Protein AF-A0A1F9R2Y5-F1 (afdb_monomer)

Mean predicted aligned error: 9.5 Å

Radius of gyration: 33.22 Å; Cα contacts (8 Å, |Δi|>4): 517; chains: 1; bounding box: 74×24×89 Å

Solvent-accessible surface area (backbone atoms only — not comparable to full-atom values): 12049 Å² total; per-residue (Å²): 86,63,43,80,44,77,49,74,50,74,46,85,56,100,83,51,49,65,42,30,36,37,22,51,73,83,42,84,70,47,74,37,53,53,34,50,63,24,36,42,77,46,58,43,69,83,50,70,74,40,81,42,42,39,34,42,39,39,27,33,83,88,68,54,72,50,79,50,74,47,80,44,68,37,53,50,87,79,69,49,42,14,45,76,69,45,78,51,62,50,77,43,38,44,78,36,83,42,80,47,67,59,38,58,44,55,71,53,67,33,30,52,68,42,61,64,52,52,54,48,48,62,41,41,71,74,24,39,33,38,40,35,32,73,48,70,46,76,32,73,21,44,34,37,30,25,37,100,61,36,68,18,74,51,65,31,42,36,36,24,33,54,80,48,30,71,80,69,82,83,62,50,29,73,67,27,33,51,55,42,46,39,27,39,72,62,78,41,85,75,84,64,51,34,41,67,81,85,60,48,36,72,69,29,36,51,37,30,44,40,20,35,73,74,44,75,72,67,73,47,122

Secondary structure (DSSP, 8-state):
--SEEEEEEE---SS-EEEEEEEETTEEEEEPB-SSEEEEEEEGGGS-SSEEEEEEEEEETT--EEEEEEEEE--PPPPPPPEE-S-SEEEEETTS-EEEE--EES---EEEEESPPTTEEE-TTT-EEEE---S-EEEEEEEEEEETTEEEEEEEEEEEE-TT-SS-SS--SHHHHHHHHHHHTTSS-----SS-SS--SHHHHHHHHHHHTT-------

Nearest PDB structures (foldseek):
  4ogz-assembly2_B  TM=9.404E-01  e=6.781E-06  Bacteroides fragilis NCTC 9343
  4nzj-assembly1_A  TM=8.594E-01  e=5.122E-06  Bacteroides fragilis NCTC 9343
  4m03-assembly1_A-2  TM=5.306E-01  e=1.978E-07  Staphylococcus aureus subsp. aureus NCTC 8325
  4m00-assembly1_A  TM=5.193E-01  e=2.476E-07  Staphylococcus aureus subsp. aureus NCTC 8325
  6za2-assembly1_A  TM=3.479E-01  e=1.756E-04  Porphyromonas gingivalis ATCC 33277

Structure (mmCIF, N/CA/C/O backbone):
data_AF-A0A1F9R2Y5-F1
#
_entry.id   AF-A0A1F9R2Y5-F1
#
loop_
_atom_site.group_PD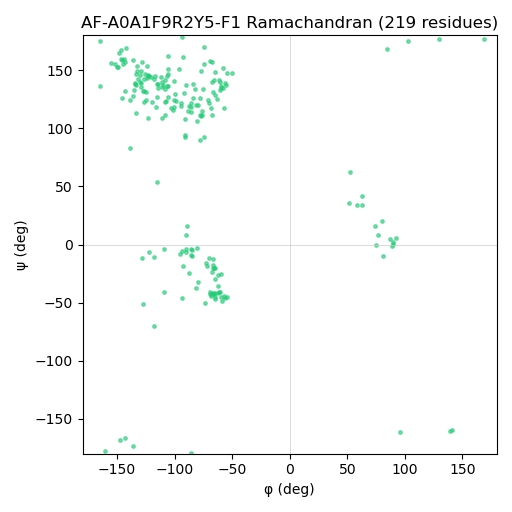B
_atom_site.id
_atom_site.type_symbol
_atom_site.label_atom_id
_atom_site.label_alt_id
_atom_site.label_comp_id
_atom_site.label_asym_id
_atom_site.label_entity_id
_atom_site.label_seq_id
_atom_site.pdbx_PDB_ins_code
_atom_site.Cartn_x
_atom_site.Cartn_y
_atom_site.Cartn_z
_atom_site.occupancy
_atom_site.B_iso_or_equiv
_atom_site.auth_seq_id
_atom_site.auth_comp_id
_atom_site.auth_asym_id
_atom_site.auth_atom_id
_atom_site.pdbx_PDB_model_num
ATOM 1 N N . MET A 1 1 ? 21.260 -8.073 -20.810 1.00 54.16 1 MET A N 1
ATOM 2 C CA . MET A 1 1 ? 21.898 -6.957 -20.073 1.00 54.16 1 MET A CA 1
ATOM 3 C C . MET A 1 1 ? 20.865 -5.848 -19.966 1.00 54.16 1 MET A C 1
ATOM 5 O O . MET A 1 1 ? 20.115 -5.709 -20.921 1.00 54.16 1 MET A O 1
ATOM 9 N N . SER A 1 2 ? 20.794 -5.139 -18.836 1.00 61.84 2 SER A N 1
ATOM 10 C CA . SER A 1 2 ? 19.919 -3.972 -18.641 1.00 61.84 2 SER A CA 1
ATOM 11 C C . SER A 1 2 ? 20.763 -2.769 -18.228 1.00 61.84 2 SER A C 1
ATOM 13 O O . SER A 1 2 ? 21.749 -2.939 -17.509 1.00 61.84 2 SER A O 1
ATOM 15 N N . GLY A 1 3 ? 20.383 -1.572 -18.675 1.00 72.56 3 GLY A N 1
ATOM 16 C CA . GLY A 1 3 ? 21.099 -0.318 -18.430 1.00 72.56 3 GLY A CA 1
ATOM 17 C C . GLY A 1 3 ? 22.059 0.089 -19.555 1.00 72.56 3 GLY A C 1
ATOM 18 O O . GLY A 1 3 ? 21.941 -0.364 -20.700 1.00 72.56 3 GLY A O 1
ATOM 19 N N . ILE A 1 4 ? 23.000 0.986 -19.240 1.00 81.88 4 ILE A N 1
ATOM 20 C CA . ILE A 1 4 ? 24.000 1.465 -20.204 1.00 81.88 4 ILE A CA 1
ATOM 21 C C . ILE A 1 4 ? 24.956 0.319 -20.532 1.00 81.88 4 ILE A C 1
ATOM 23 O O . ILE A 1 4 ? 25.666 -0.182 -19.664 1.00 81.88 4 ILE A O 1
ATOM 27 N N . THR A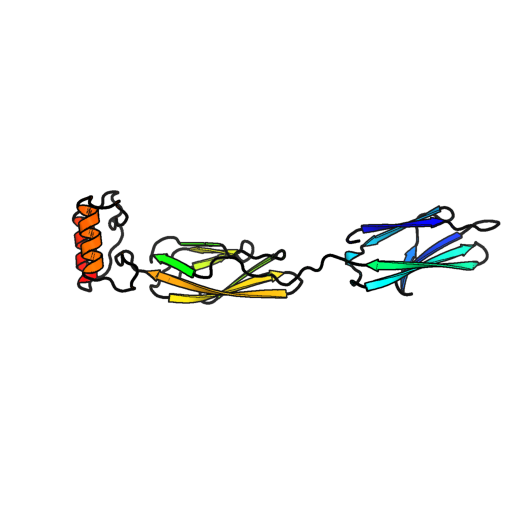 1 5 ? 24.973 -0.084 -21.797 1.00 86.44 5 THR A N 1
ATOM 28 C CA . THR A 1 5 ? 25.900 -1.081 -22.334 1.00 86.44 5 THR A CA 1
ATOM 29 C C . THR A 1 5 ? 26.890 -0.387 -23.257 1.00 86.44 5 THR A C 1
ATOM 31 O O . THR A 1 5 ? 26.505 0.472 -24.050 1.00 86.44 5 THR A O 1
ATOM 34 N N . VAL A 1 6 ? 28.166 -0.758 -23.147 1.00 90.75 6 VAL A N 1
ATOM 35 C CA . VAL A 1 6 ? 29.235 -0.285 -24.030 1.00 90.75 6 VAL A CA 1
ATOM 36 C C . VAL A 1 6 ? 29.613 -1.416 -24.972 1.00 90.75 6 VAL A C 1
ATOM 38 O O . VAL A 1 6 ? 29.918 -2.520 -24.526 1.00 90.75 6 VAL A O 1
ATOM 41 N N . ILE A 1 7 ? 29.607 -1.131 -26.267 1.00 92.06 7 ILE A N 1
ATOM 42 C CA . ILE A 1 7 ? 30.172 -2.003 -27.293 1.00 92.06 7 ILE A CA 1
ATOM 43 C C . ILE A 1 7 ? 31.485 -1.413 -27.785 1.00 92.06 7 ILE A C 1
ATOM 45 O O . ILE A 1 7 ? 31.659 -0.193 -27.837 1.00 92.06 7 ILE A O 1
ATOM 49 N N . THR A 1 8 ? 32.408 -2.293 -28.143 1.00 94.69 8 THR A N 1
ATOM 50 C CA . THR A 1 8 ? 33.705 -1.931 -28.700 1.00 94.69 8 THR A CA 1
ATOM 51 C C . THR A 1 8 ? 33.937 -2.700 -29.990 1.00 94.69 8 THR A C 1
ATOM 53 O O . THR A 1 8 ? 33.353 -3.763 -30.212 1.00 94.69 8 THR A O 1
ATOM 56 N N . GLY A 1 9 ? 34.796 -2.166 -30.847 1.00 94.69 9 GLY A N 1
ATOM 57 C CA . GLY A 1 9 ? 35.216 -2.863 -32.048 1.00 94.69 9 GLY A CA 1
ATOM 58 C C . GLY A 1 9 ? 36.453 -2.245 -32.667 1.00 94.69 9 GLY A C 1
ATOM 59 O O . GLY A 1 9 ? 36.954 -1.210 -32.220 1.00 94.69 9 GLY A O 1
ATOM 60 N N . VAL A 1 10 ? 36.941 -2.911 -33.707 1.00 95.31 10 VAL A N 1
ATOM 61 C CA . VAL A 1 10 ? 38.054 -2.439 -34.525 1.00 95.31 10 VAL A CA 1
ATOM 62 C C . VAL A 1 10 ? 37.599 -2.280 -35.967 1.00 95.31 10 VAL A C 1
ATOM 64 O O . VAL A 1 10 ? 36.779 -3.058 -36.455 1.00 95.31 10 VAL A O 1
ATOM 67 N N . ALA A 1 11 ? 38.118 -1.264 -36.641 1.00 95.69 11 ALA A N 1
ATOM 68 C CA . ALA A 1 11 ? 37.985 -1.090 -38.076 1.00 95.69 11 ALA A CA 1
ATOM 69 C C . ALA A 1 11 ? 39.357 -0.747 -38.651 1.00 95.69 11 ALA A C 1
ATOM 71 O O . ALA A 1 11 ? 40.109 0.045 -38.087 1.00 95.69 11 ALA A O 1
ATOM 72 N N . THR A 1 12 ? 39.688 -1.357 -39.777 1.00 93.31 12 THR A N 1
ATOM 73 C CA . THR A 1 12 ? 40.973 -1.162 -40.441 1.00 93.31 12 THR A CA 1
ATOM 74 C C . THR A 1 12 ? 40.738 -0.770 -41.880 1.00 93.31 12 THR A C 1
ATOM 76 O O . THR A 1 12 ? 39.855 -1.316 -42.537 1.00 93.31 12 THR A O 1
ATOM 79 N N . ASP A 1 13 ? 41.579 0.126 -42.359 1.00 93.56 13 ASP A N 1
ATOM 80 C CA . ASP A 1 13 ? 41.683 0.515 -43.753 1.00 93.56 13 ASP A CA 1
ATOM 81 C C . ASP A 1 13 ? 43.174 0.586 -44.107 1.00 93.56 13 ASP A C 1
ATOM 83 O O . ASP A 1 13 ? 44.016 0.701 -43.211 1.00 93.56 13 ASP A O 1
ATOM 87 N N . ASN A 1 14 ? 43.522 0.491 -45.388 1.00 87.56 14 ASN A N 1
ATOM 88 C CA . ASN A 1 14 ? 44.916 0.604 -45.817 1.00 87.56 14 ASN A CA 1
ATOM 89 C C . ASN A 1 14 ? 45.457 2.045 -45.726 1.00 87.56 14 ASN A C 1
ATOM 91 O O . ASN A 1 14 ? 46.675 2.220 -45.764 1.00 87.56 14 ASN A O 1
ATOM 95 N N . VAL A 1 15 ? 44.585 3.054 -45.601 1.00 90.44 15 VAL A N 1
ATOM 96 C CA . VAL A 1 15 ? 44.941 4.462 -45.382 1.00 90.44 15 VAL A CA 1
ATOM 97 C C . VAL A 1 15 ? 44.381 4.968 -44.052 1.00 90.44 15 VAL A C 1
ATOM 99 O O . VAL A 1 15 ? 45.154 5.237 -43.133 1.00 90.44 15 VAL A O 1
ATOM 102 N N . VAL A 1 16 ? 43.057 5.133 -43.937 1.00 91.00 16 VAL A N 1
ATOM 103 C CA . VAL A 1 16 ? 42.397 5.616 -42.713 1.00 91.00 16 VAL A CA 1
ATOM 104 C C . VAL A 1 16 ? 40.887 5.368 -42.731 1.00 91.00 16 VAL A C 1
ATOM 106 O O . VAL A 1 16 ? 40.189 5.671 -43.699 1.00 91.00 16 VAL A O 1
ATOM 109 N N . VAL A 1 17 ? 40.352 4.909 -41.598 1.00 95.06 17 VAL A N 1
ATOM 110 C CA . VAL A 1 17 ? 38.903 4.880 -41.360 1.00 95.06 17 VAL A CA 1
ATOM 111 C C . VAL A 1 17 ? 38.445 6.271 -40.916 1.00 95.06 17 VAL A C 1
ATOM 113 O O . VAL A 1 17 ? 38.898 6.783 -39.890 1.00 95.06 17 VAL A O 1
ATOM 116 N N . SER A 1 18 ? 37.542 6.881 -41.683 1.00 95.94 18 SER A N 1
ATOM 117 C CA . SER A 1 18 ? 37.035 8.240 -41.467 1.00 95.94 18 SER A CA 1
ATOM 118 C C . SER A 1 18 ? 35.923 8.302 -40.416 1.00 95.94 18 SER A C 1
ATOM 120 O O . SER A 1 18 ? 35.887 9.241 -39.624 1.00 95.94 18 SER A O 1
ATOM 122 N N . SER A 1 19 ? 35.027 7.312 -40.367 1.00 96.31 19 SER A N 1
ATOM 123 C CA . SER A 1 19 ? 33.955 7.262 -39.363 1.00 96.31 19 SER A CA 1
ATOM 124 C C . SER A 1 19 ? 33.456 5.844 -39.110 1.00 96.31 19 SER A C 1
ATOM 126 O O . SER A 1 19 ? 33.571 4.974 -39.974 1.00 96.31 19 SER A O 1
ATOM 128 N N . VAL A 1 20 ? 32.870 5.628 -37.930 1.00 97.50 20 VAL A N 1
ATOM 129 C CA . VAL A 1 20 ? 32.090 4.429 -37.611 1.00 97.50 20 VAL A CA 1
ATOM 130 C C . VAL A 1 20 ? 30.725 4.864 -37.085 1.00 97.50 20 VAL A C 1
ATOM 132 O O . VAL A 1 20 ? 30.637 5.613 -36.114 1.00 97.50 20 VAL A O 1
ATOM 135 N N . ALA A 1 21 ? 29.657 4.404 -37.731 1.00 97.12 21 ALA A N 1
ATOM 136 C CA . ALA A 1 21 ? 28.277 4.634 -37.311 1.00 97.12 21 ALA A CA 1
ATOM 137 C C . ALA A 1 21 ? 27.639 3.326 -36.835 1.00 97.12 21 ALA A C 1
ATOM 139 O O . ALA A 1 21 ? 27.843 2.277 -37.446 1.00 97.12 21 ALA A O 1
ATOM 140 N N . VAL A 1 22 ? 26.852 3.393 -35.765 1.00 96.69 22 VAL A N 1
ATOM 141 C CA . VAL A 1 22 ? 26.140 2.255 -35.181 1.00 96.69 22 VAL A CA 1
ATOM 142 C C . VAL A 1 22 ? 24.654 2.347 -35.512 1.00 96.69 22 VAL A C 1
ATOM 144 O O . VAL A 1 22 ? 24.034 3.408 -35.410 1.00 96.69 22 VAL A O 1
ATOM 147 N N . PHE A 1 23 ? 24.094 1.204 -35.890 1.00 95.31 23 PHE A N 1
ATOM 148 C CA . PHE A 1 23 ? 22.687 0.989 -36.195 1.00 95.31 23 PHE A CA 1
ATOM 149 C C . PHE A 1 23 ? 22.154 -0.142 -35.316 1.00 95.31 23 PHE A C 1
ATOM 151 O O . PHE A 1 23 ? 22.864 -1.122 -35.078 1.00 95.31 23 PHE A O 1
ATOM 158 N N . ILE A 1 24 ? 20.904 -0.030 -34.871 1.00 93.56 24 ILE A N 1
ATOM 159 C CA . ILE A 1 24 ? 20.188 -1.092 -34.151 1.00 93.56 24 ILE A CA 1
ATOM 160 C C . ILE A 1 24 ? 18.951 -1.441 -34.972 1.00 93.56 24 ILE A C 1
ATOM 162 O O . ILE A 1 24 ? 18.172 -0.557 -35.317 1.00 93.56 24 ILE A O 1
ATOM 166 N N . ASP A 1 25 ? 18.825 -2.711 -35.355 1.00 93.62 25 ASP A N 1
ATOM 167 C CA . ASP A 1 25 ? 17.757 -3.233 -36.222 1.00 93.62 25 ASP A CA 1
ATOM 168 C C . ASP A 1 25 ? 17.590 -2.440 -37.532 1.00 93.62 25 ASP A C 1
ATOM 170 O O . ASP A 1 25 ? 16.490 -2.220 -38.034 1.00 93.62 25 ASP A O 1
ATOM 174 N N . GLY A 1 26 ? 18.714 -1.973 -38.084 1.00 89.88 26 GLY A N 1
ATOM 175 C CA . GLY A 1 26 ? 18.764 -1.177 -39.313 1.00 89.88 26 GLY A CA 1
ATOM 176 C C . GLY A 1 26 ? 18.455 0.315 -39.135 1.00 89.88 26 GLY A C 1
ATOM 177 O O . GLY A 1 26 ? 18.715 1.088 -40.056 1.00 89.88 26 GLY A O 1
ATOM 178 N N . ALA A 1 27 ? 17.979 0.755 -37.967 1.00 90.88 27 ALA A N 1
ATOM 179 C CA . ALA A 1 27 ? 17.784 2.171 -37.664 1.00 90.88 27 ALA A CA 1
ATOM 180 C C . ALA A 1 27 ? 19.099 2.826 -37.216 1.00 90.88 27 ALA A C 1
ATOM 182 O O . ALA A 1 27 ? 19.829 2.278 -36.386 1.00 90.88 27 ALA A O 1
ATOM 183 N N . ALA A 1 28 ? 19.408 4.008 -37.760 1.00 89.69 28 ALA A N 1
ATOM 184 C CA . ALA A 1 28 ? 20.595 4.768 -37.375 1.00 89.69 28 ALA A CA 1
ATOM 185 C C . ALA A 1 28 ? 20.499 5.180 -35.906 1.00 89.69 28 ALA A C 1
ATOM 187 O O . ALA A 1 28 ? 19.529 5.818 -35.502 1.00 89.69 28 ALA A O 1
ATOM 188 N N . TYR A 1 29 ? 21.513 4.818 -35.124 1.00 86.62 29 TYR A N 1
ATOM 189 C CA . TYR A 1 29 ? 21.516 5.055 -33.688 1.00 86.62 29 TYR A CA 1
ATOM 190 C C . TYR A 1 29 ? 22.529 6.143 -33.293 1.00 86.62 29 TYR A C 1
ATOM 192 O O . TYR A 1 29 ? 22.209 7.009 -32.482 1.00 86.62 29 TYR A O 1
ATOM 200 N N . GLY A 1 30 ? 23.729 6.169 -33.888 1.00 94.00 30 GLY A N 1
ATOM 201 C CA . GLY A 1 30 ? 24.685 7.262 -33.660 1.00 94.00 30 GLY A CA 1
ATOM 202 C C . GLY A 1 30 ? 26.096 7.016 -34.195 1.00 94.00 30 GLY A C 1
ATOM 203 O O . GLY A 1 30 ? 26.393 5.948 -34.725 1.00 94.00 30 GLY A O 1
ATOM 204 N N . LEU A 1 31 ? 26.977 8.013 -34.056 1.00 96.31 31 LEU A N 1
ATOM 205 C CA . LEU A 1 31 ? 28.409 7.872 -34.346 1.00 96.31 31 LEU A CA 1
ATOM 206 C C . LEU A 1 31 ? 29.149 7.280 -33.142 1.00 96.31 31 LEU A C 1
ATOM 208 O O . LEU A 1 31 ? 28.903 7.669 -32.000 1.00 96.31 31 LEU A O 1
ATOM 212 N N . ALA A 1 32 ? 30.069 6.357 -33.410 1.00 96.06 32 ALA A N 1
ATOM 213 C CA . ALA A 1 32 ? 30.977 5.813 -32.411 1.00 96.06 32 ALA A CA 1
ATOM 214 C C . ALA A 1 32 ? 32.077 6.818 -32.042 1.00 96.06 32 ALA A C 1
ATOM 216 O O . ALA A 1 32 ? 32.440 7.699 -32.822 1.00 96.06 32 ALA A O 1
ATOM 217 N N . SER A 1 33 ? 32.623 6.665 -30.837 1.00 96.69 33 SER A N 1
ATOM 218 C CA . SER A 1 33 ? 33.822 7.376 -30.402 1.00 96.69 33 SER A CA 1
ATOM 219 C C . SER A 1 33 ? 35.059 6.601 -30.852 1.00 96.69 33 SER A C 1
ATOM 221 O O . SER A 1 33 ? 35.216 5.436 -30.481 1.00 96.69 33 SER A O 1
ATOM 223 N N . GLY A 1 34 ? 35.927 7.242 -31.639 1.00 95.81 34 GLY A N 1
ATOM 224 C CA . GLY A 1 34 ? 37.069 6.603 -32.305 1.00 95.81 34 GLY A CA 1
ATOM 225 C C . GLY A 1 34 ? 36.701 5.949 -33.644 1.00 95.81 34 GLY A C 1
ATOM 226 O O . GLY A 1 34 ? 35.527 5.807 -33.980 1.00 95.81 34 GLY A O 1
ATOM 227 N N . THR A 1 35 ? 37.716 5.569 -34.427 1.00 94.31 35 THR A N 1
ATOM 228 C CA . THR A 1 35 ? 37.534 4.963 -35.762 1.00 94.31 35 THR A CA 1
ATOM 229 C C . THR A 1 35 ? 38.292 3.648 -35.922 1.00 94.31 35 THR A C 1
ATOM 231 O O . THR A 1 35 ? 37.677 2.647 -36.269 1.00 94.31 35 THR A O 1
ATOM 234 N N . ALA A 1 36 ? 39.594 3.613 -35.614 1.00 92.25 36 ALA A N 1
ATOM 235 C CA . ALA A 1 36 ? 40.400 2.388 -35.698 1.00 92.25 36 ALA A CA 1
ATOM 236 C C . ALA A 1 36 ? 40.084 1.393 -34.567 1.00 92.25 36 ALA A C 1
ATOM 238 O O . ALA A 1 36 ? 39.783 0.231 -34.823 1.00 92.25 36 ALA A O 1
ATOM 239 N N . SER A 1 37 ? 40.084 1.881 -33.326 1.00 95.62 37 SER A N 1
ATOM 240 C CA . SER A 1 37 ? 39.471 1.229 -32.167 1.00 95.62 37 SER A CA 1
ATOM 241 C C . SER A 1 37 ? 38.353 2.140 -31.703 1.00 95.62 37 SER A C 1
ATOM 243 O O . SER A 1 37 ? 38.604 3.299 -31.365 1.00 95.62 37 SER A O 1
ATOM 245 N N . TRP A 1 38 ? 37.124 1.647 -31.735 1.00 96.50 38 TRP A N 1
ATOM 246 C CA . TRP A 1 38 ? 35.946 2.465 -31.501 1.00 96.50 38 TRP A CA 1
ATOM 247 C C . TRP A 1 38 ? 35.100 1.912 -30.362 1.00 96.50 38 TRP A C 1
ATOM 249 O O . TRP A 1 38 ? 35.123 0.718 -30.051 1.00 96.50 38 TRP A O 1
ATOM 259 N N . THR A 1 39 ? 34.353 2.808 -29.727 1.00 96.06 39 THR A N 1
ATOM 260 C CA . THR A 1 39 ? 33.431 2.491 -28.637 1.00 96.06 39 THR A CA 1
ATOM 261 C C . THR A 1 39 ? 32.096 3.185 -28.854 1.00 96.06 39 THR A C 1
ATOM 263 O O . THR A 1 39 ? 32.035 4.289 -29.397 1.00 96.06 39 THR A O 1
ATOM 266 N N . PHE A 1 40 ? 31.012 2.544 -28.433 1.00 94.50 40 PHE A N 1
ATOM 267 C CA . PHE A 1 40 ? 29.681 3.133 -28.477 1.00 94.50 40 PHE A CA 1
ATOM 268 C C . PHE A 1 40 ? 28.871 2.714 -27.252 1.00 94.50 40 PHE A C 1
ATOM 270 O O . PHE A 1 40 ? 28.849 1.536 -26.898 1.00 94.50 40 PHE A O 1
ATOM 277 N N . SER A 1 41 ? 28.220 3.672 -26.592 1.00 91.69 41 SER A N 1
ATOM 278 C CA . SER A 1 41 ? 27.374 3.416 -25.428 1.00 91.69 41 SER A CA 1
ATOM 279 C C . SER A 1 41 ? 25.907 3.661 -25.761 1.00 91.69 41 SER A C 1
ATOM 281 O O . SER A 1 41 ? 25.546 4.653 -26.391 1.00 91.69 41 SER A O 1
ATOM 283 N N . PHE A 1 42 ? 25.041 2.749 -25.326 1.00 88.94 42 PHE A N 1
ATOM 284 C CA . PHE A 1 42 ? 23.598 2.884 -25.498 1.00 88.94 42 PHE A CA 1
ATOM 285 C C . PHE A 1 42 ? 22.836 2.314 -24.307 1.00 88.94 42 PHE A C 1
ATOM 287 O O . PHE A 1 42 ? 23.339 1.463 -23.571 1.00 88.94 42 PHE A O 1
ATOM 294 N N . ASN A 1 43 ? 21.613 2.803 -24.103 1.00 86.94 43 ASN A N 1
ATOM 295 C CA . ASN A 1 43 ? 20.760 2.340 -23.020 1.00 86.94 43 ASN A CA 1
ATOM 296 C C . ASN A 1 43 ? 19.878 1.184 -23.502 1.00 86.94 43 ASN A C 1
ATOM 298 O O . ASN A 1 43 ? 18.913 1.391 -24.234 1.00 86.94 43 ASN A O 1
ATOM 302 N N . THR A 1 44 ? 20.185 -0.028 -23.046 1.00 86.06 44 THR A N 1
ATOM 303 C CA . THR A 1 44 ? 19.394 -1.226 -23.370 1.00 86.06 44 THR A CA 1
ATOM 304 C C . THR A 1 44 ? 17.978 -1.180 -22.797 1.00 86.06 44 THR A C 1
ATOM 306 O O . THR A 1 44 ? 17.102 -1.831 -23.353 1.00 86.06 44 THR A O 1
ATOM 309 N N . ALA A 1 45 ? 17.707 -0.359 -21.771 1.00 81.06 45 ALA A N 1
ATOM 310 C CA . ALA A 1 45 ? 16.364 -0.191 -21.205 1.00 81.06 45 ALA A CA 1
ATOM 311 C C . ALA A 1 45 ? 15.362 0.469 -22.174 1.00 81.06 45 ALA A C 1
ATOM 313 O O . ALA A 1 45 ? 14.159 0.381 -21.954 1.00 81.06 45 ALA A O 1
ATOM 314 N N . ALA A 1 46 ? 15.848 1.128 -23.232 1.00 78.00 46 ALA A N 1
ATOM 315 C CA . ALA A 1 46 ? 15.007 1.689 -24.291 1.00 78.00 46 ALA A CA 1
ATOM 316 C C . ALA A 1 46 ? 14.648 0.664 -25.384 1.00 78.00 46 ALA A C 1
ATOM 318 O O . ALA A 1 46 ? 13.816 0.953 -26.241 1.00 78.00 46 ALA A O 1
ATOM 319 N N . LEU A 1 47 ? 15.281 -0.513 -25.371 1.00 84.56 47 LEU A N 1
ATOM 320 C CA . LEU A 1 47 ? 15.022 -1.597 -26.314 1.00 84.56 47 LEU A CA 1
ATOM 321 C C . LEU A 1 47 ? 14.043 -2.606 -25.709 1.00 84.56 47 LEU A C 1
ATOM 323 O O . LEU A 1 47 ? 13.983 -2.804 -24.492 1.00 84.56 47 LEU A O 1
ATOM 327 N N . THR A 1 48 ? 13.274 -3.259 -26.573 1.00 84.44 48 THR A N 1
ATOM 328 C CA . THR A 1 48 ? 12.389 -4.353 -26.175 1.00 84.44 48 THR A CA 1
ATOM 329 C C . THR A 1 48 ? 13.201 -5.585 -25.767 1.00 84.44 48 THR A C 1
ATOM 331 O O . THR A 1 48 ? 14.354 -5.759 -26.150 1.00 84.44 48 THR A O 1
ATOM 334 N N . ASN A 1 49 ? 12.608 -6.479 -24.973 1.00 85.12 49 ASN A N 1
ATOM 335 C CA . ASN A 1 49 ? 13.240 -7.762 -24.669 1.00 85.12 49 ASN A CA 1
ATOM 336 C C . ASN A 1 49 ? 13.142 -8.688 -25.877 1.00 85.12 49 ASN A C 1
ATOM 338 O O . ASN A 1 49 ? 12.141 -9.382 -26.053 1.00 85.12 49 ASN A O 1
ATOM 342 N N . SER A 1 50 ? 14.161 -8.673 -26.728 1.00 87.12 50 SER A N 1
ATOM 343 C CA . SER A 1 50 ? 14.234 -9.530 -27.903 1.00 87.12 50 SER A CA 1
ATOM 344 C C . SER A 1 50 ? 15.671 -9.667 -28.412 1.00 87.12 50 SER A C 1
ATOM 346 O O . SER A 1 50 ? 16.625 -9.169 -27.808 1.00 87.12 50 SER A O 1
ATOM 348 N N . SER A 1 51 ? 15.834 -10.396 -29.512 1.00 91.75 51 SER A N 1
ATOM 349 C CA . SER A 1 51 ? 17.082 -10.425 -30.265 1.00 91.75 51 SER A CA 1
ATOM 350 C C . SER A 1 51 ? 17.171 -9.174 -31.138 1.00 91.75 51 SER A C 1
ATOM 352 O O . SER A 1 51 ? 16.333 -8.990 -32.015 1.00 91.75 51 SER A O 1
ATOM 354 N N . HIS A 1 52 ? 18.206 -8.366 -30.928 1.00 92.50 52 HIS A N 1
ATOM 355 C CA . HIS A 1 52 ? 18.505 -7.168 -31.710 1.00 92.50 52 HIS A CA 1
ATOM 356 C C . HIS A 1 52 ? 19.777 -7.370 -32.528 1.00 92.50 52 HIS A C 1
ATOM 358 O O . HIS A 1 52 ? 20.733 -8.003 -32.066 1.00 92.50 52 HIS A O 1
ATOM 364 N N . ILE A 1 53 ? 19.811 -6.806 -33.733 1.00 94.69 53 ILE A N 1
ATOM 365 C CA . ILE A 1 53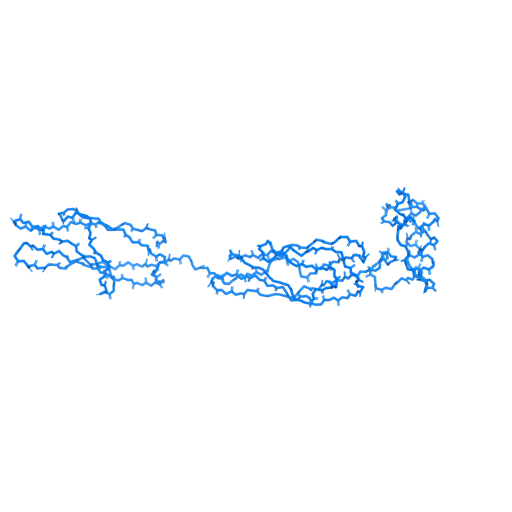 ? 21.004 -6.810 -34.583 1.00 94.69 53 ILE A CA 1
ATOM 366 C C . ILE A 1 53 ? 21.671 -5.445 -34.489 1.00 94.69 53 ILE A C 1
ATOM 368 O O . ILE A 1 53 ? 21.129 -4.432 -34.931 1.00 94.69 53 ILE A O 1
ATOM 372 N N . ILE A 1 54 ? 22.884 -5.429 -33.947 1.00 95.00 54 ILE A N 1
ATOM 373 C CA . ILE A 1 54 ? 23.725 -4.238 -33.901 1.00 95.00 54 ILE A CA 1
ATOM 374 C C . ILE A 1 54 ? 24.653 -4.278 -35.105 1.00 95.00 54 ILE A C 1
ATOM 376 O O . ILE A 1 54 ? 25.424 -5.224 -35.261 1.00 95.00 54 ILE A O 1
ATOM 380 N N . THR A 1 55 ? 24.593 -3.245 -35.941 1.00 96.81 55 THR A N 1
ATOM 381 C CA . THR A 1 55 ? 25.442 -3.106 -37.129 1.00 96.81 55 THR A CA 1
ATOM 382 C C . THR A 1 55 ? 26.363 -1.905 -36.973 1.00 96.81 55 THR A C 1
ATOM 384 O O . THR A 1 55 ? 25.900 -0.795 -36.725 1.00 96.81 55 THR A O 1
ATOM 387 N N . ALA A 1 56 ? 27.663 -2.115 -37.155 1.00 97.00 56 ALA A N 1
ATOM 388 C CA . ALA A 1 56 ? 28.650 -1.055 -37.294 1.00 97.00 56 ALA A CA 1
ATOM 389 C C . ALA A 1 56 ? 28.970 -0.852 -38.779 1.00 97.00 56 ALA A C 1
ATOM 391 O O . ALA A 1 56 ? 29.285 -1.807 -39.491 1.00 97.00 56 ALA A O 1
ATOM 392 N N . ARG A 1 57 ? 28.901 0.398 -39.240 1.00 96.88 57 ARG A N 1
ATOM 393 C CA . ARG A 1 57 ? 29.293 0.824 -40.586 1.00 96.88 57 ARG A CA 1
ATOM 394 C C . ARG A 1 57 ? 30.540 1.687 -40.501 1.00 96.88 57 ARG A C 1
ATOM 396 O O . ARG A 1 57 ? 30.451 2.826 -40.047 1.00 96.88 57 ARG A O 1
ATOM 403 N N . ALA A 1 58 ? 31.667 1.154 -40.956 1.00 97.00 58 ALA A N 1
ATOM 404 C CA . ALA A 1 58 ? 32.912 1.899 -41.108 1.00 97.00 58 ALA A CA 1
ATOM 405 C C . ALA A 1 58 ? 32.977 2.514 -42.509 1.00 97.00 58 ALA A C 1
ATOM 407 O O . 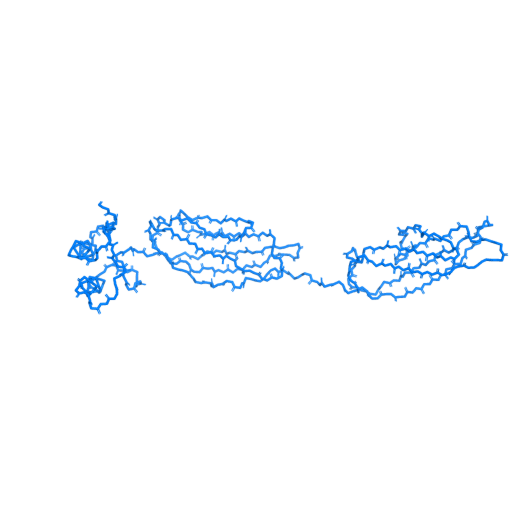ALA A 1 58 ? 32.620 1.843 -43.478 1.00 97.00 58 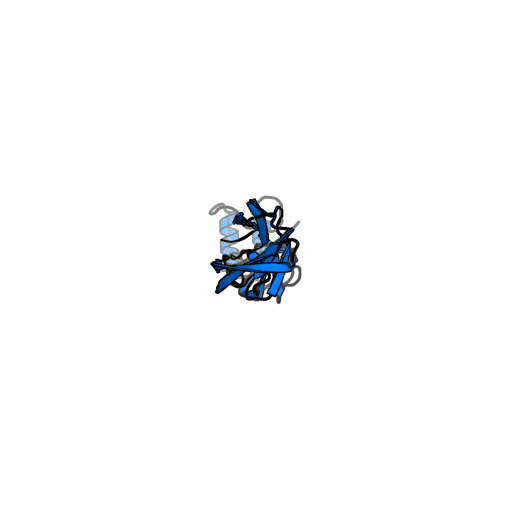ALA A O 1
ATOM 408 N N . VAL A 1 59 ? 33.412 3.769 -42.615 1.00 96.19 59 VAL A N 1
ATOM 409 C CA . VAL A 1 59 ? 33.584 4.484 -43.891 1.00 96.19 59 VAL A CA 1
ATOM 410 C C . VAL A 1 59 ? 34.982 5.089 -43.948 1.00 96.19 59 VAL A C 1
ATOM 412 O O . VAL A 1 59 ? 35.418 5.672 -42.954 1.00 96.19 59 VAL A O 1
ATOM 415 N N . ASP A 1 60 ? 35.677 4.964 -45.077 1.00 95.88 60 ASP A N 1
ATOM 416 C CA . ASP A 1 60 ? 36.972 5.615 -45.323 1.00 95.88 60 ASP A CA 1
ATOM 417 C C . ASP A 1 60 ? 36.812 7.054 -45.870 1.00 95.88 60 ASP A C 1
ATOM 419 O O . ASP A 1 60 ? 35.704 7.566 -46.037 1.00 95.88 60 ASP A O 1
ATOM 423 N N . ILE A 1 61 ? 37.927 7.740 -46.139 1.00 93.75 61 ILE A N 1
ATOM 424 C CA . ILE A 1 61 ? 37.925 9.094 -46.731 1.00 93.75 61 ILE A CA 1
ATOM 425 C C . ILE A 1 61 ? 37.421 9.124 -48.186 1.00 93.75 61 ILE A C 1
ATOM 427 O O . ILE A 1 61 ? 36.931 10.152 -48.651 1.00 93.75 61 ILE A O 1
ATOM 431 N N . SER A 1 62 ? 37.515 8.004 -48.901 1.00 94.94 62 SER A N 1
ATOM 432 C CA . SER A 1 62 ? 37.071 7.871 -50.293 1.00 94.94 62 SER A CA 1
ATOM 433 C C . SER A 1 62 ? 35.582 7.517 -50.405 1.00 94.94 62 SER A C 1
ATOM 435 O O . SER A 1 62 ? 35.047 7.450 -51.510 1.00 94.94 62 SER A O 1
ATOM 437 N N . GLY A 1 63 ? 34.900 7.303 -49.275 1.00 91.56 63 GLY A N 1
ATOM 438 C CA . GLY A 1 63 ? 33.492 6.928 -49.199 1.00 91.56 63 GLY A CA 1
ATOM 439 C C . GLY A 1 63 ? 33.224 5.422 -49.284 1.00 91.56 63 GLY A C 1
ATOM 440 O O . GLY A 1 63 ? 32.054 5.026 -49.289 1.00 91.56 63 GLY A O 1
ATOM 441 N N . ASN A 1 64 ? 34.256 4.573 -49.317 1.00 94.69 64 ASN A N 1
ATOM 442 C CA . ASN A 1 64 ? 34.084 3.123 -49.259 1.00 94.69 64 ASN A CA 1
ATOM 443 C C . ASN A 1 64 ? 33.553 2.728 -47.883 1.00 94.69 64 ASN A C 1
ATOM 445 O O . ASN A 1 64 ? 33.985 3.274 -46.868 1.00 94.69 64 ASN A O 1
ATOM 449 N N . ALA A 1 65 ? 32.621 1.773 -47.841 1.00 94.88 65 ALA A N 1
ATOM 450 C CA . ALA A 1 65 ? 31.973 1.363 -46.603 1.00 94.88 65 ALA A CA 1
ATOM 451 C C . ALA A 1 65 ? 32.012 -0.151 -46.394 1.00 94.88 65 ALA A C 1
ATOM 453 O O . ALA A 1 65 ? 31.733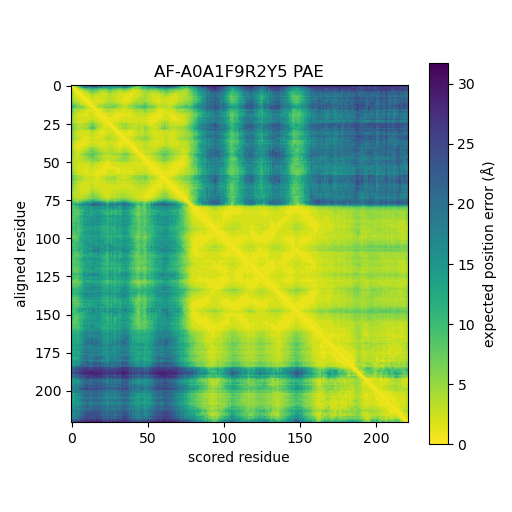 -0.920 -47.313 1.00 94.88 65 ALA A O 1
ATOM 454 N N . ALA A 1 66 ? 32.273 -0.558 -45.155 1.00 95.94 66 ALA A N 1
ATOM 455 C CA . ALA A 1 66 ? 32.185 -1.940 -44.703 1.00 95.94 66 ALA A CA 1
ATOM 456 C C . ALA A 1 66 ? 31.197 -2.055 -43.537 1.00 95.94 66 ALA A C 1
ATOM 458 O O . ALA A 1 66 ? 31.081 -1.145 -42.711 1.00 95.94 66 ALA A O 1
ATOM 459 N N . LEU A 1 67 ? 30.482 -3.180 -43.481 1.00 95.81 67 LEU A N 1
ATOM 460 C CA . LEU A 1 67 ? 29.523 -3.493 -42.425 1.00 95.81 67 LEU A CA 1
ATOM 461 C C . LEU A 1 67 ? 30.009 -4.694 -41.617 1.00 95.81 67 LEU A C 1
ATOM 463 O O . LEU A 1 67 ? 30.453 -5.690 -42.182 1.00 95.81 67 LEU A O 1
ATOM 467 N N . ALA A 1 68 ? 29.850 -4.615 -40.302 1.00 96.12 68 ALA A N 1
ATOM 468 C CA . ALA A 1 68 ? 29.954 -5.751 -39.399 1.00 96.12 68 ALA A CA 1
ATOM 469 C C . ALA A 1 68 ? 28.721 -5.767 -38.496 1.00 96.12 68 ALA A C 1
ATOM 471 O O . ALA A 1 68 ? 28.272 -4.712 -38.049 1.00 96.12 68 ALA A O 1
ATOM 472 N N . ALA A 1 69 ? 28.172 -6.950 -38.229 1.00 94.88 69 ALA A N 1
ATOM 473 C CA . ALA A 1 69 ? 26.979 -7.092 -37.408 1.00 94.88 69 ALA A CA 1
ATOM 474 C C . ALA A 1 69 ? 27.168 -8.150 -36.322 1.00 94.88 69 ALA A C 1
ATOM 476 O O . ALA A 1 69 ? 27.825 -9.170 -36.533 1.00 94.88 69 ALA A O 1
ATOM 477 N N . VAL A 1 70 ? 26.553 -7.909 -35.169 1.00 93.44 70 VAL A N 1
ATOM 478 C CA . VAL A 1 70 ? 26.453 -8.859 -34.063 1.00 93.44 70 VAL A CA 1
ATOM 479 C C . VAL A 1 70 ? 25.008 -8.925 -33.594 1.00 93.44 70 VAL A C 1
ATOM 481 O O . VAL A 1 70 ? 24.296 -7.921 -33.572 1.00 93.44 70 VAL A O 1
ATOM 484 N N . THR A 1 71 ? 24.567 -10.122 -33.224 1.00 91.88 71 THR A N 1
ATOM 485 C CA . THR A 1 71 ? 23.259 -10.316 -32.599 1.00 91.88 71 THR A CA 1
ATOM 486 C C . THR A 1 71 ? 23.407 -10.257 -31.085 1.00 91.88 71 THR A C 1
ATOM 488 O O . THR A 1 71 ? 24.259 -10.940 -30.517 1.00 91.88 71 THR A O 1
ATOM 491 N N . VAL A 1 72 ? 22.571 -9.457 -30.430 1.00 89.31 72 VAL A N 1
ATOM 492 C CA . VAL A 1 72 ? 22.538 -9.313 -28.973 1.00 89.31 72 VAL A CA 1
ATOM 493 C C . VAL A 1 72 ? 21.128 -9.590 -28.479 1.00 89.31 72 VAL A C 1
ATOM 495 O O . VAL A 1 72 ? 20.161 -9.032 -28.985 1.00 89.31 72 VAL A O 1
ATOM 498 N N . VAL A 1 73 ? 21.009 -10.429 -27.451 1.00 88.06 73 VAL A N 1
ATOM 499 C CA . VAL A 1 73 ? 19.734 -10.642 -26.761 1.00 88.06 73 VAL A CA 1
ATOM 500 C C . VAL A 1 73 ? 19.603 -9.620 -25.640 1.00 88.06 73 VAL A C 1
ATOM 502 O O . VAL A 1 73 ? 20.365 -9.629 -24.665 1.00 88.06 73 VAL A O 1
ATOM 505 N N . VAL A 1 74 ? 18.619 -8.736 -25.775 1.00 87.19 74 VAL A N 1
ATOM 506 C CA . VAL A 1 74 ? 18.215 -7.827 -24.707 1.00 87.19 74 VAL A CA 1
ATOM 507 C C . VAL A 1 74 ? 17.238 -8.567 -23.801 1.00 87.19 74 VAL A C 1
ATOM 509 O O . VAL A 1 74 ? 16.244 -9.142 -24.237 1.00 87.19 74 VAL A O 1
ATOM 512 N N . ASN A 1 75 ? 17.564 -8.575 -22.513 1.00 82.06 75 ASN A N 1
ATOM 513 C CA . ASN A 1 75 ? 16.720 -9.115 -21.458 1.00 82.06 75 ASN A CA 1
ATOM 514 C C . ASN A 1 75 ? 16.816 -8.147 -20.282 1.00 82.06 75 ASN A C 1
ATOM 516 O O . ASN A 1 75 ? 17.675 -8.280 -19.403 1.00 82.06 75 ASN A O 1
ATOM 520 N N . ASN A 1 76 ? 16.004 -7.102 -20.365 1.00 78.25 76 ASN A N 1
ATOM 521 C CA . ASN A 1 76 ? 15.750 -6.167 -19.292 1.00 78.25 76 ASN A CA 1
ATOM 522 C C . ASN A 1 76 ? 14.814 -6.849 -18.287 1.00 78.25 76 ASN A C 1
ATOM 524 O O . ASN A 1 76 ? 13.823 -7.451 -18.709 1.00 78.25 76 ASN A O 1
ATOM 528 N N . PRO A 1 77 ? 15.074 -6.777 -16.972 1.00 70.25 77 PRO A N 1
ATOM 529 C CA . PRO A 1 77 ? 14.121 -7.278 -15.995 1.00 70.25 77 PRO A CA 1
ATOM 530 C C . PRO A 1 77 ? 12.791 -6.550 -16.204 1.00 70.25 77 PRO A C 1
ATOM 532 O O . PRO A 1 77 ? 12.723 -5.324 -16.106 1.00 70.25 77 PRO A O 1
ATOM 535 N N . GLY A 1 78 ? 11.750 -7.304 -16.558 1.00 67.31 78 GLY A N 1
ATOM 536 C CA . GLY A 1 78 ? 10.412 -6.751 -16.699 1.00 67.31 78 GLY A CA 1
ATOM 537 C C . GLY A 1 78 ? 9.928 -6.261 -15.340 1.00 67.31 78 GLY A C 1
ATOM 538 O O . GLY A 1 78 ? 9.970 -7.002 -14.360 1.00 67.31 78 GLY A O 1
ATOM 539 N N . ILE A 1 79 ? 9.457 -5.021 -15.275 1.00 72.19 79 ILE A N 1
ATOM 540 C CA . ILE A 1 79 ? 8.592 -4.593 -14.180 1.00 72.19 79 ILE A CA 1
ATOM 541 C C . ILE A 1 79 ? 7.192 -5.139 -14.475 1.00 72.19 79 ILE A C 1
ATOM 543 O O . ILE A 1 79 ? 6.677 -5.010 -15.580 1.00 72.19 79 ILE A O 1
ATOM 547 N N . SER A 1 80 ? 6.616 -5.860 -13.518 1.00 87.75 80 SER A N 1
ATOM 548 C CA . SER A 1 80 ? 5.221 -6.311 -13.587 1.00 87.75 80 SER A CA 1
ATOM 549 C C . SER A 1 80 ? 4.330 -5.282 -12.899 1.00 87.75 80 SER A C 1
ATOM 551 O O . SER A 1 80 ? 4.824 -4.486 -12.100 1.00 87.75 80 SER A O 1
ATOM 553 N N . ALA A 1 81 ? 3.022 -5.289 -13.165 1.00 92.31 81 ALA A N 1
ATOM 554 C CA . ALA A 1 81 ? 2.095 -4.483 -12.371 1.00 92.31 81 ALA A CA 1
ATOM 555 C C . ALA A 1 81 ? 2.246 -4.821 -10.869 1.00 92.31 81 ALA A C 1
ATOM 557 O O . ALA A 1 81 ? 2.571 -5.972 -10.536 1.00 92.31 81 ALA A O 1
ATOM 558 N N . PRO A 1 82 ? 2.045 -3.859 -9.951 1.00 97.31 82 PRO A N 1
ATOM 559 C CA . PRO A 1 82 ? 2.148 -4.137 -8.527 1.00 97.31 82 PRO A CA 1
ATOM 560 C C . PRO A 1 82 ? 1.184 -5.233 -8.081 1.00 97.31 82 PRO A C 1
ATOM 562 O O . PRO A 1 82 ? 0.124 -5.417 -8.669 1.00 97.31 82 PRO A O 1
ATOM 565 N N . VAL A 1 83 ? 1.542 -5.957 -7.025 1.00 97.62 83 VAL A N 1
ATOM 566 C CA . VAL A 1 83 ? 0.646 -6.920 -6.367 1.00 97.62 83 VAL A CA 1
ATOM 567 C 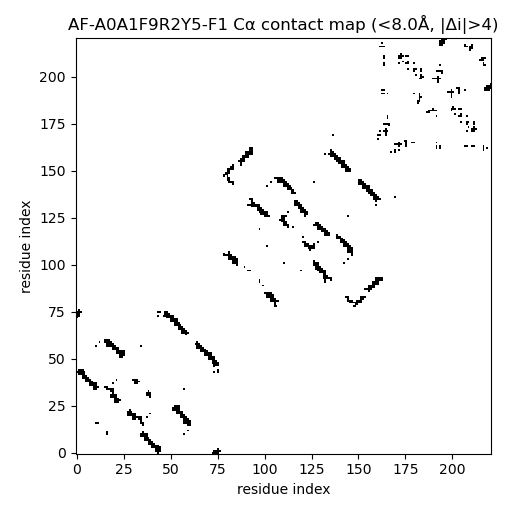C . VAL A 1 83 ? 0.573 -6.543 -4.899 1.00 97.62 83 VAL A C 1
ATOM 569 O O . VAL A 1 83 ? 1.614 -6.431 -4.251 1.00 97.62 83 VAL A O 1
ATOM 572 N N . ILE A 1 84 ? -0.642 -6.314 -4.397 1.00 98.69 84 ILE A N 1
ATOM 573 C CA . ILE A 1 84 ? -0.887 -5.948 -2.999 1.00 98.69 84 ILE A CA 1
ATOM 574 C C . ILE A 1 84 ? -0.524 -7.133 -2.097 1.00 98.69 84 ILE A C 1
ATOM 576 O O . ILE A 1 84 ? -0.944 -8.260 -2.351 1.00 98.69 84 ILE A O 1
ATOM 580 N N . THR A 1 85 ? 0.251 -6.868 -1.047 1.00 98.44 85 THR A N 1
ATOM 581 C CA . THR A 1 85 ? 0.717 -7.865 -0.072 1.00 98.44 85 THR A CA 1
ATOM 582 C C . THR A 1 85 ? 0.321 -7.546 1.368 1.00 98.44 85 THR A C 1
ATOM 584 O O . THR A 1 85 ? 0.540 -8.375 2.251 1.00 98.44 85 THR A O 1
ATOM 587 N N . SER A 1 86 ? -0.265 -6.375 1.631 1.00 98.50 86 SER A N 1
ATOM 588 C CA . SER A 1 86 ? -0.797 -6.035 2.953 1.00 98.50 86 SER A CA 1
ATOM 589 C C . SER A 1 86 ? -2.016 -6.894 3.303 1.00 98.50 86 SER A C 1
ATOM 591 O O . SER A 1 86 ? -2.707 -7.418 2.428 1.00 98.50 86 SER A O 1
ATOM 593 N N . ALA A 1 87 ? -2.301 -7.033 4.601 1.00 98.38 87 ALA A N 1
ATOM 594 C CA . ALA A 1 87 ? -3.474 -7.766 5.072 1.00 98.38 87 ALA A CA 1
ATOM 595 C C . ALA A 1 87 ? -4.765 -7.138 4.528 1.00 98.38 87 ALA A C 1
ATOM 597 O O . ALA A 1 87 ? -4.936 -5.925 4.592 1.00 98.38 87 ALA A O 1
ATOM 598 N N . LEU A 1 88 ? -5.698 -7.951 4.038 1.00 98.56 88 LEU A N 1
ATOM 599 C CA . LEU A 1 88 ? -6.955 -7.470 3.447 1.00 98.56 88 LEU A CA 1
ATOM 600 C C . LEU A 1 88 ? -8.086 -7.307 4.470 1.00 98.56 88 LEU A C 1
ATOM 602 O O . LEU A 1 88 ? -9.251 -7.166 4.107 1.00 98.56 88 LEU A O 1
ATOM 606 N N . THR A 1 89 ? -7.735 -7.298 5.752 1.00 97.94 89 THR A N 1
ATOM 607 C CA . THR A 1 89 ? -8.639 -7.040 6.870 1.00 97.94 89 THR A CA 1
ATOM 608 C C . THR A 1 89 ? -7.978 -6.070 7.834 1.00 97.94 89 THR A C 1
ATOM 610 O O . THR A 1 89 ? -6.787 -6.196 8.127 1.00 97.94 89 THR A O 1
ATOM 613 N N . SER A 1 90 ? -8.746 -5.124 8.357 1.00 97.81 90 SER A N 1
ATOM 614 C CA . SER A 1 90 ? -8.297 -4.221 9.411 1.00 97.81 90 SER A CA 1
ATOM 615 C C . SER A 1 90 ? -9.481 -3.816 10.281 1.00 97.81 90 SER A C 1
ATOM 617 O O . SER A 1 90 ? -10.627 -3.807 9.827 1.00 97.81 90 SER A O 1
ATOM 619 N N . THR A 1 91 ? -9.202 -3.500 11.538 1.00 96.88 91 THR A N 1
ATOM 620 C CA . THR A 1 91 ? -10.203 -3.080 12.513 1.00 96.88 91 THR A CA 1
ATOM 621 C C . THR A 1 91 ? -9.810 -1.743 13.123 1.00 96.88 91 THR A C 1
ATOM 623 O O . THR A 1 91 ? -8.627 -1.463 13.317 1.00 96.88 91 THR A O 1
ATOM 626 N N . GLY A 1 92 ? -10.800 -0.923 13.454 1.00 96.06 92 GLY A N 1
ATOM 627 C CA . GLY A 1 92 ? -10.617 0.351 14.138 1.00 96.06 92 GLY A CA 1
ATOM 628 C C . GLY A 1 92 ? -11.723 0.626 15.143 1.00 96.06 92 GLY A C 1
ATOM 629 O O . GLY A 1 92 ? -12.753 -0.043 15.151 1.00 96.06 92 GLY A O 1
ATOM 630 N N . THR A 1 93 ? -11.523 1.651 15.962 1.00 95.25 93 THR A N 1
ATOM 631 C CA . THR A 1 93 ? -12.534 2.160 16.892 1.00 95.25 93 THR A CA 1
ATOM 632 C C . THR A 1 93 ? -12.925 3.567 16.465 1.00 95.25 93 THR A C 1
ATOM 634 O O . THR A 1 93 ? -12.056 4.384 16.149 1.00 95.25 93 THR A O 1
ATOM 637 N N . ILE A 1 94 ? -14.224 3.862 16.442 1.00 95.12 94 ILE A N 1
ATOM 638 C CA . ILE A 1 94 ? -14.722 5.208 16.138 1.00 95.12 94 ILE A CA 1
ATOM 639 C C . ILE A 1 94 ? -14.091 6.249 17.077 1.00 95.12 94 ILE A C 1
ATOM 641 O O . ILE A 1 94 ? -13.952 6.018 18.277 1.00 95.12 94 ILE A O 1
ATOM 645 N N . GLY A 1 95 ? -13.687 7.400 16.537 1.00 93.50 95 GLY A N 1
ATOM 646 C CA . GLY A 1 95 ? -13.090 8.479 17.333 1.00 93.50 95 GLY A CA 1
ATOM 647 C C . GLY A 1 95 ? -11.644 8.230 17.790 1.00 93.50 95 GLY A C 1
ATOM 648 O O . GLY A 1 95 ? -11.047 9.114 18.408 1.00 93.50 95 GLY A O 1
ATOM 649 N N . THR A 1 96 ? -11.053 7.081 17.450 1.00 94.00 96 THR A N 1
ATOM 650 C CA . THR A 1 96 ? -9.648 6.755 17.726 1.00 94.00 96 THR A CA 1
ATOM 651 C C . THR A 1 96 ? -8.839 6.770 16.434 1.00 94.00 96 THR A C 1
ATOM 653 O O . THR A 1 96 ? -9.321 6.357 15.381 1.00 94.00 96 THR A O 1
ATOM 656 N N . ALA A 1 97 ? -7.601 7.261 16.500 1.00 97.56 97 ALA A N 1
ATOM 657 C CA . ALA A 1 97 ? -6.721 7.280 15.340 1.00 97.56 97 ALA A CA 1
ATOM 658 C C . ALA A 1 97 ? -6.469 5.853 14.820 1.00 97.56 97 ALA A C 1
ATOM 660 O O . ALA A 1 97 ? -6.136 4.951 15.589 1.00 97.56 97 ALA A O 1
ATOM 661 N N . LEU A 1 98 ? -6.596 5.671 13.509 1.00 98.25 98 LEU A N 1
ATOM 662 C CA . LEU A 1 98 ? -6.293 4.442 12.790 1.00 98.25 98 LEU A CA 1
ATOM 663 C C . LEU A 1 98 ? -5.153 4.695 11.802 1.00 98.25 98 LEU A C 1
ATOM 665 O O . LEU A 1 98 ? -5.042 5.769 11.208 1.00 98.25 98 LEU A O 1
ATOM 669 N N . SER A 1 99 ? -4.309 3.683 11.629 1.00 98.44 99 SER A N 1
ATOM 670 C CA . SER A 1 99 ? -3.207 3.671 10.676 1.00 98.44 99 SER A CA 1
ATOM 671 C C . SER A 1 99 ? -3.138 2.299 10.013 1.00 98.44 99 SER A C 1
ATOM 673 O O . SER A 1 99 ? -3.054 1.280 10.698 1.00 98.44 99 SER A O 1
ATOM 675 N N . TYR A 1 100 ? -3.185 2.271 8.685 1.00 98.69 100 TYR A N 1
ATOM 676 C CA . TYR A 1 100 ? -3.059 1.069 7.873 1.00 98.69 100 TYR A CA 1
ATOM 677 C C . TYR A 1 100 ? -2.138 1.354 6.686 1.00 98.69 100 TYR A C 1
ATOM 679 O O . TYR A 1 100 ? -2.347 2.305 5.937 1.00 98.69 100 TYR A O 1
ATOM 687 N N . GLN A 1 101 ? -1.123 0.519 6.489 1.00 98.69 101 GLN A N 1
ATOM 688 C CA . GLN A 1 101 ? -0.153 0.677 5.410 1.00 98.69 101 GLN A CA 1
ATOM 689 C C . GLN A 1 101 ? -0.486 -0.271 4.255 1.00 98.69 101 GLN A C 1
ATOM 691 O O . GLN A 1 101 ? -0.426 -1.490 4.419 1.00 98.69 101 GLN A O 1
ATOM 696 N N . ILE A 1 102 ? -0.768 0.276 3.070 1.00 98.75 102 ILE A N 1
ATOM 697 C CA . ILE A 1 102 ? -0.813 -0.527 1.844 1.00 98.75 102 ILE A CA 1
ATOM 698 C C . ILE A 1 102 ? 0.624 -0.928 1.494 1.00 98.75 102 ILE A C 1
ATOM 700 O O . ILE A 1 102 ? 1.491 -0.067 1.339 1.00 98.75 102 ILE A O 1
ATOM 704 N N . THR A 1 103 ? 0.889 -2.224 1.349 1.00 98.19 103 THR A N 1
ATOM 705 C CA . THR A 1 103 ? 2.176 -2.738 0.861 1.00 98.19 103 THR A CA 1
ATOM 706 C C . THR A 1 103 ? 1.967 -3.496 -0.440 1.00 98.19 103 THR A C 1
ATOM 708 O O . THR A 1 103 ? 0.945 -4.157 -0.634 1.00 98.19 103 THR A O 1
ATOM 711 N N . ALA A 1 104 ? 2.917 -3.363 -1.365 1.00 97.56 104 ALA A N 1
ATOM 712 C CA . ALA A 1 104 ? 2.878 -4.044 -2.650 1.00 97.56 104 ALA A CA 1
ATOM 713 C C . ALA A 1 104 ? 4.287 -4.350 -3.164 1.00 97.56 104 ALA A C 1
ATOM 715 O O . ALA A 1 104 ? 5.245 -3.640 -2.851 1.00 97.56 104 ALA A O 1
ATOM 716 N N . VAL A 1 105 ? 4.402 -5.400 -3.975 1.00 94.44 105 VAL A N 1
ATOM 717 C CA . VAL A 1 105 ? 5.634 -5.758 -4.699 1.00 94.44 105 VAL A CA 1
ATOM 718 C C . VAL A 1 105 ? 5.647 -5.151 -6.106 1.00 94.44 105 VAL A C 1
ATOM 720 O O . VAL A 1 105 ? 4.696 -4.485 -6.509 1.00 94.44 105 VAL A O 1
ATOM 723 N N . ASN A 1 106 ? 6.725 -5.386 -6.859 1.00 92.69 106 ASN A N 1
ATOM 724 C CA . ASN A 1 106 ? 6.959 -4.852 -8.207 1.00 92.69 106 ASN A CA 1
ATOM 725 C C . ASN A 1 106 ? 7.054 -3.317 -8.260 1.00 92.69 106 ASN A C 1
ATOM 727 O O . ASN A 1 106 ? 6.546 -2.689 -9.182 1.00 92.69 106 ASN A O 1
ATOM 731 N N . SER A 1 107 ? 7.736 -2.710 -7.286 1.00 92.75 107 SER A N 1
ATOM 732 C CA . SER A 1 107 ? 8.103 -1.283 -7.296 1.00 92.75 107 SER A CA 1
ATOM 733 C C . SER A 1 107 ? 6.920 -0.328 -7.544 1.00 92.75 107 SER A C 1
ATOM 735 O O . SER A 1 107 ? 6.909 0.387 -8.550 1.00 92.75 107 SER A O 1
ATOM 737 N N . PRO A 1 108 ? 5.909 -0.310 -6.656 1.00 95.75 108 PRO A N 1
ATOM 738 C CA . PRO A 1 108 ? 4.819 0.657 -6.742 1.00 95.75 108 PRO A CA 1
ATOM 739 C C . PRO A 1 108 ? 5.350 2.092 -6.597 1.00 95.75 108 PRO A C 1
ATOM 741 O O . PRO A 1 108 ? 6.246 2.351 -5.796 1.00 95.75 108 PRO A O 1
ATOM 744 N N . VAL A 1 109 ? 4.781 3.027 -7.358 1.00 96.25 109 VAL A N 1
ATOM 745 C CA . VAL A 1 109 ? 5.119 4.464 -7.304 1.00 96.25 109 VAL A CA 1
ATOM 746 C C . VAL A 1 109 ? 3.942 5.345 -6.888 1.00 96.25 109 VAL A C 1
ATOM 748 O O . VAL A 1 109 ? 4.121 6.530 -6.625 1.00 96.25 109 VAL A O 1
ATOM 751 N N . SER A 1 110 ? 2.735 4.784 -6.843 1.00 98.12 110 SER A N 1
ATOM 752 C CA . SER A 1 110 ? 1.535 5.473 -6.373 1.00 98.12 110 SER A CA 1
ATOM 753 C C . SER A 1 110 ? 0.529 4.483 -5.798 1.00 98.12 110 SER A C 1
ATOM 755 O O . SER A 1 110 ? 0.528 3.306 -6.166 1.00 98.12 110 SER A O 1
ATOM 757 N N . PHE A 1 111 ? -0.327 4.979 -4.910 1.00 98.81 111 PHE A N 1
ATOM 758 C CA . PHE A 1 111 ? -1.349 4.216 -4.205 1.00 98.81 111 PHE A CA 1
ATOM 759 C C . PHE A 1 111 ? -2.695 4.934 -4.250 1.00 98.81 111 PHE A C 1
ATOM 761 O O . PHE A 1 111 ? -2.757 6.163 -4.328 1.00 98.81 111 PHE A O 1
ATOM 768 N N . SER A 1 112 ? -3.781 4.172 -4.151 1.00 98.81 112 SER A N 1
ATOM 769 C CA . SER A 1 112 ? -5.125 4.724 -3.989 1.00 98.81 112 SER A CA 1
ATOM 770 C C . SER A 1 112 ? -5.981 3.868 -3.059 1.00 98.81 112 SER A C 1
ATOM 772 O O . SER A 1 112 ? -5.709 2.682 -2.863 1.00 98.81 112 SER A O 1
ATOM 774 N N . ALA A 1 113 ? -7.006 4.488 -2.478 1.00 98.69 113 ALA A N 1
ATOM 775 C CA . ALA A 1 113 ? -8.010 3.838 -1.651 1.00 98.69 113 ALA A CA 1
ATOM 776 C C . ALA A 1 113 ? -9.362 4.533 -1.868 1.00 98.69 113 ALA A C 1
ATOM 778 O O . ALA A 1 113 ? -9.464 5.751 -1.717 1.00 98.69 113 ALA A O 1
ATOM 779 N N . ALA A 1 114 ? -10.394 3.769 -2.218 1.00 98.62 114 ALA A N 1
ATOM 780 C CA . ALA A 1 114 ? -11.753 4.255 -2.438 1.00 98.62 114 ALA A CA 1
ATOM 781 C C . ALA A 1 114 ? -12.747 3.514 -1.532 1.00 98.62 114 ALA A C 1
ATOM 783 O O . ALA A 1 114 ? -12.571 2.332 -1.250 1.00 98.62 114 ALA A O 1
ATOM 784 N N . GLY A 1 115 ? -13.799 4.203 -1.076 1.00 98.00 115 GLY A N 1
ATOM 785 C CA . GLY A 1 115 ? -14.775 3.635 -0.133 1.00 98.00 115 GLY A CA 1
ATOM 786 C C . GLY A 1 115 ? -14.318 3.646 1.330 1.00 98.00 115 GLY A C 1
ATOM 787 O O . GLY A 1 115 ? -14.832 2.879 2.142 1.00 98.00 115 GLY A O 1
ATOM 788 N N . LEU A 1 116 ? -13.347 4.498 1.672 1.00 98.00 116 LEU A N 1
ATOM 789 C CA . LEU A 1 116 ? -12.903 4.687 3.052 1.00 98.00 116 LEU A CA 1
ATOM 790 C C . LEU A 1 116 ? -14.056 5.189 3.949 1.00 98.00 116 LEU A C 1
ATOM 792 O O . LEU A 1 116 ? -14.805 6.070 3.520 1.00 98.00 116 LEU A O 1
ATOM 796 N N . PRO A 1 117 ? -14.180 4.685 5.196 1.00 97.62 117 PRO A N 1
ATOM 797 C CA . PRO A 1 117 ? -14.998 5.315 6.230 1.00 97.62 117 PRO A CA 1
ATOM 798 C C . PRO A 1 117 ? -14.683 6.807 6.375 1.00 97.62 117 PRO A C 1
ATOM 800 O O . PRO A 1 117 ? -13.535 7.232 6.215 1.00 97.62 117 PRO A O 1
ATOM 803 N N . ALA A 1 118 ? -15.695 7.604 6.723 1.00 97.88 118 ALA A N 1
ATOM 804 C CA . ALA A 1 118 ? -15.516 9.036 6.933 1.00 97.88 118 ALA A CA 1
ATOM 805 C C . ALA A 1 118 ? -14.432 9.303 7.992 1.00 97.88 118 ALA A C 1
ATOM 807 O O . ALA A 1 118 ? -14.371 8.615 9.010 1.00 97.88 118 ALA A O 1
ATOM 808 N N . GLY A 1 119 ? -13.584 10.305 7.747 1.00 97.69 119 GLY A N 1
ATOM 809 C CA . GLY A 1 119 ? -12.469 10.663 8.631 1.00 97.69 119 GLY A CA 1
ATOM 810 C C . GLY A 1 119 ? -11.153 9.927 8.354 1.00 97.69 119 GLY A C 1
ATOM 811 O O . GLY A 1 119 ? -10.150 10.236 8.996 1.00 97.69 119 GLY A O 1
ATOM 812 N N . LEU A 1 120 ? -11.123 9.013 7.376 1.00 98.50 120 LEU A N 1
ATOM 813 C CA . LEU A 1 120 ? -9.896 8.398 6.868 1.00 98.50 120 LEU A CA 1
ATOM 814 C C . LEU A 1 120 ? -9.512 8.943 5.491 1.00 98.50 120 LEU A C 1
ATOM 816 O O . LEU A 1 120 ? -10.360 9.333 4.689 1.00 98.50 120 LEU A O 1
ATOM 820 N N . SER A 1 121 ? -8.213 8.936 5.204 1.00 98.56 121 SER A N 1
ATOM 821 C CA . SER A 1 121 ? -7.650 9.332 3.910 1.00 98.56 121 SER A CA 1
ATOM 822 C C . SER A 1 121 ? -6.410 8.503 3.587 1.00 98.56 121 SER A C 1
ATOM 824 O O . SER A 1 121 ? -5.809 7.927 4.490 1.00 98.56 121 SER A O 1
ATOM 826 N N . VAL A 1 122 ? -6.026 8.437 2.311 1.00 98.81 122 VAL A N 1
ATOM 827 C CA . VAL A 1 122 ? -4.795 7.771 1.866 1.00 98.81 122 VAL A CA 1
ATOM 828 C C . VAL A 1 122 ? -3.758 8.800 1.429 1.00 98.81 122 VAL A C 1
ATOM 830 O O . VAL A 1 122 ? -4.054 9.709 0.653 1.00 98.81 122 VAL A O 1
ATOM 833 N N . ASN A 1 123 ? -2.519 8.634 1.879 1.00 98.69 123 ASN A N 1
ATOM 834 C CA . ASN A 1 123 ? -1.374 9.282 1.260 1.00 98.69 123 ASN A CA 1
ATOM 835 C C . ASN A 1 123 ? -1.021 8.519 -0.025 1.00 98.69 123 ASN A C 1
ATOM 837 O O . ASN A 1 123 ? -0.549 7.385 0.026 1.00 98.69 123 ASN A O 1
ATOM 841 N N . THR A 1 124 ? -1.242 9.138 -1.182 1.00 98.38 124 THR A N 1
ATOM 842 C CA . THR A 1 124 ? -1.092 8.487 -2.495 1.00 98.38 124 THR A CA 1
ATOM 843 C C . THR A 1 124 ? 0.355 8.185 -2.883 1.00 98.38 124 THR A C 1
ATOM 845 O O . THR A 1 124 ? 0.582 7.438 -3.832 1.00 98.38 124 THR A O 1
ATOM 848 N N . VAL A 1 125 ? 1.336 8.728 -2.158 1.00 97.62 125 VAL A N 1
ATOM 849 C CA . VAL A 1 125 ? 2.764 8.467 -2.382 1.00 97.62 125 VAL A CA 1
ATOM 850 C C . VAL A 1 125 ? 3.241 7.325 -1.496 1.00 97.62 125 VAL A C 1
ATOM 852 O O . VAL A 1 125 ? 3.928 6.424 -1.967 1.00 97.62 125 VAL A O 1
ATOM 855 N N . THR A 1 126 ? 2.874 7.343 -0.213 1.00 97.88 126 THR A N 1
ATOM 856 C CA . THR A 1 126 ? 3.365 6.348 0.748 1.00 97.88 126 THR A CA 1
ATOM 857 C C . THR A 1 126 ? 2.449 5.142 0.899 1.00 97.88 126 THR A C 1
ATOM 859 O O . THR A 1 126 ? 2.899 4.131 1.417 1.00 97.88 126 THR A O 1
ATOM 862 N N . GLY A 1 127 ? 1.180 5.225 0.489 1.00 98.38 127 GLY A N 1
ATOM 863 C CA . GLY A 1 127 ? 0.178 4.174 0.691 1.00 98.38 127 GLY A CA 1
ATOM 864 C C . GLY A 1 127 ? -0.384 4.105 2.114 1.00 98.38 127 GLY A C 1
ATOM 865 O O . GLY A 1 127 ? -1.109 3.164 2.437 1.00 98.38 127 GLY A O 1
ATOM 866 N N . LEU A 1 128 ? -0.061 5.079 2.972 1.00 98.81 128 LEU A N 1
ATOM 867 C CA . LEU A 1 128 ? -0.568 5.135 4.340 1.00 98.81 128 LEU A CA 1
ATOM 868 C C . LEU A 1 128 ? -2.022 5.616 4.346 1.00 98.81 128 LEU A C 1
ATOM 870 O O . LEU A 1 128 ? -2.294 6.765 3.998 1.00 98.81 128 LEU A O 1
ATOM 874 N N . ILE A 1 129 ? -2.939 4.751 4.766 1.00 98.81 129 ILE A N 1
ATOM 875 C CA . ILE A 1 129 ? -4.309 5.111 5.124 1.00 98.81 129 ILE A CA 1
ATOM 876 C C . ILE A 1 129 ? -4.308 5.512 6.598 1.00 98.81 129 ILE A C 1
ATOM 878 O O . ILE A 1 129 ? -3.961 4.704 7.459 1.00 98.81 129 ILE A O 1
ATOM 882 N N . SER A 1 130 ? -4.689 6.748 6.906 1.00 98.75 130 SER A N 1
ATOM 883 C CA . SER A 1 130 ? -4.727 7.235 8.285 1.00 98.75 130 SER A CA 1
ATOM 884 C C . SER A 1 130 ? -5.829 8.262 8.527 1.00 98.75 130 SER A C 1
ATOM 886 O O . SER A 1 130 ? -6.427 8.809 7.595 1.00 98.75 130 SER A O 1
ATOM 888 N N . GLY A 1 131 ? -6.114 8.492 9.808 1.00 98.50 131 GLY A N 1
ATOM 889 C CA . GLY A 1 131 ? -7.098 9.459 10.281 1.00 98.50 131 GLY A CA 1
ATOM 890 C C . GLY A 1 131 ? -7.882 8.919 11.470 1.00 98.50 131 GLY A C 1
ATOM 891 O O . GLY A 1 131 ? -7.447 7.976 12.128 1.00 98.50 131 GLY A O 1
ATOM 892 N N . THR A 1 132 ? -9.051 9.498 11.721 1.00 97.88 132 THR A N 1
ATOM 893 C CA . THR A 1 132 ? -9.935 9.100 12.820 1.00 97.88 132 THR A CA 1
ATOM 894 C C . THR A 1 132 ? -11.296 8.735 12.238 1.00 97.88 132 THR A C 1
ATOM 896 O O . THR A 1 132 ? -12.004 9.638 11.789 1.00 97.88 132 THR A O 1
ATOM 899 N N . PRO A 1 133 ? -11.687 7.448 12.217 1.00 97.38 133 PRO A N 1
ATOM 900 C CA . PRO A 1 133 ? -12.978 7.036 11.685 1.00 97.38 133 PRO A CA 1
ATOM 901 C C . PRO A 1 133 ? -14.136 7.702 12.435 1.00 97.38 133 PRO A C 1
ATOM 903 O O . PRO A 1 133 ? -14.140 7.749 13.666 1.00 97.38 133 PRO A O 1
ATOM 906 N N . ALA A 1 134 ? -15.134 8.176 11.693 1.00 96.00 134 ALA A N 1
ATOM 907 C CA . ALA A 1 134 ? -16.310 8.870 12.220 1.00 96.00 134 ALA A CA 1
ATOM 908 C C . ALA A 1 134 ? -17.607 8.047 12.127 1.00 96.00 134 ALA A C 1
ATOM 910 O O . ALA A 1 134 ? -18.656 8.492 12.585 1.00 96.00 134 ALA A O 1
ATOM 911 N N . THR A 1 135 ? -17.555 6.856 11.528 1.00 93.44 135 THR A N 1
ATOM 912 C CA . THR A 1 135 ? -18.720 5.989 11.311 1.00 93.44 135 THR A CA 1
ATOM 913 C C . THR A 1 135 ? -18.385 4.551 11.679 1.00 93.44 135 THR A C 1
ATOM 915 O O . THR A 1 135 ? -17.353 4.040 11.247 1.00 93.44 135 THR A O 1
ATOM 918 N N . ILE A 1 136 ? -19.269 3.908 12.442 1.00 94.69 136 ILE A N 1
ATOM 919 C CA . ILE A 1 136 ? -19.218 2.473 12.760 1.00 94.69 136 ILE A CA 1
ATOM 920 C C . ILE A 1 136 ? -19.701 1.665 11.551 1.00 94.69 136 ILE A C 1
ATOM 922 O O . ILE A 1 136 ? -20.563 2.121 10.797 1.00 94.69 136 ILE A O 1
ATOM 926 N N . GLY A 1 137 ? -19.164 0.459 11.393 1.00 95.12 137 GLY A N 1
ATOM 927 C CA . GLY A 1 137 ? -19.582 -0.508 10.386 1.00 95.12 137 GLY A CA 1
ATOM 928 C C . GLY A 1 137 ? -18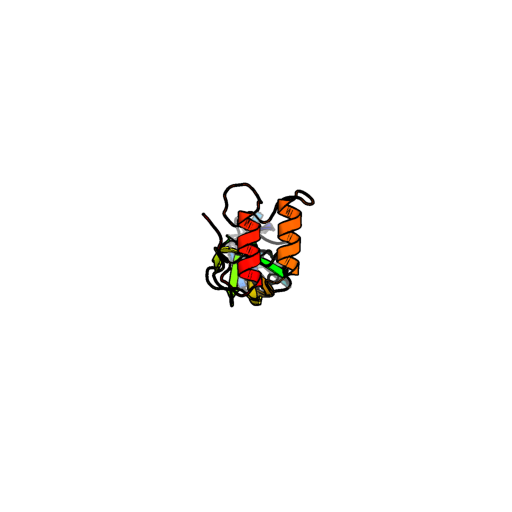.416 -1.066 9.582 1.00 95.12 137 GLY A C 1
ATOM 929 O O . GLY A 1 137 ? -17.260 -0.675 9.756 1.00 95.12 137 GLY A O 1
ATOM 930 N N . THR A 1 138 ? -18.737 -1.996 8.688 1.00 96.12 138 THR A N 1
ATOM 931 C CA . THR A 1 138 ? -17.764 -2.611 7.785 1.00 96.12 138 THR A CA 1
ATOM 932 C C . THR A 1 138 ? -17.816 -1.952 6.413 1.00 96.12 138 THR A C 1
ATOM 934 O O . THR A 1 138 ? -18.855 -1.948 5.752 1.00 96.12 138 THR A O 1
ATOM 937 N N . SER A 1 139 ? 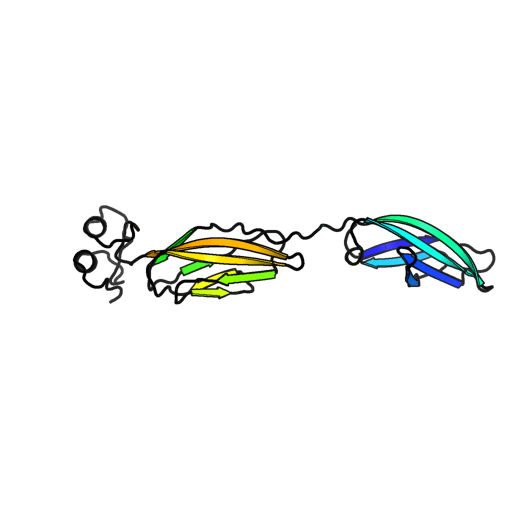-16.670 -1.446 5.963 1.00 97.31 139 SER A N 1
ATOM 938 C CA . SER A 1 139 ? -16.467 -0.912 4.617 1.00 97.31 139 SER A CA 1
ATOM 939 C C . SER A 1 139 ? -15.635 -1.869 3.769 1.00 97.31 139 SER A C 1
ATOM 941 O O . SER A 1 139 ? -14.607 -2.379 4.213 1.00 97.31 139 SER A O 1
ATOM 943 N N . SER A 1 140 ? -16.049 -2.062 2.515 1.00 98.19 140 SER A N 1
ATOM 944 C CA . SER A 1 140 ? -15.244 -2.721 1.480 1.00 98.19 140 SER A CA 1
ATOM 945 C C . SER A 1 140 ? -14.429 -1.663 0.737 1.00 98.19 140 SER A C 1
ATOM 947 O O . SER A 1 140 ? -14.914 -1.054 -0.217 1.00 98.19 140 SER A O 1
ATOM 949 N N . VAL A 1 141 ? -13.202 -1.419 1.191 1.00 98.69 141 VAL A N 1
ATOM 950 C CA . VAL A 1 141 ? -12.313 -0.384 0.652 1.00 98.69 141 VAL A CA 1
ATOM 951 C C . VAL A 1 141 ? -11.535 -0.943 -0.540 1.00 98.69 141 VAL A C 1
ATOM 953 O O . VAL A 1 141 ? -10.736 -1.864 -0.390 1.00 98.69 141 VAL A O 1
ATOM 956 N N . ALA A 1 142 ? -11.715 -0.368 -1.726 1.00 98.75 142 ALA A N 1
ATOM 957 C CA . ALA A 1 142 ? -10.920 -0.725 -2.897 1.00 98.75 142 ALA A CA 1
ATOM 958 C C . ALA A 1 142 ? -9.544 -0.053 -2.807 1.00 98.75 142 ALA A C 1
ATOM 960 O O . ALA A 1 142 ? -9.455 1.170 -2.915 1.00 98.75 142 ALA A O 1
ATOM 961 N N . ILE A 1 143 ? -8.483 -0.837 -2.614 1.00 98.88 143 ILE A N 1
ATOM 962 C CA . ILE A 1 143 ? -7.098 -0.356 -2.553 1.00 98.88 143 ILE A CA 1
ATOM 963 C C . ILE A 1 143 ? -6.341 -0.735 -3.822 1.00 98.88 143 ILE A C 1
ATOM 965 O O . ILE A 1 143 ? -6.559 -1.805 -4.393 1.00 98.88 143 ILE A O 1
ATOM 969 N N . SER A 1 144 ? -5.430 0.128 -4.266 1.00 98.62 144 SER A N 1
ATOM 970 C CA . SER A 1 144 ? -4.571 -0.168 -5.411 1.00 98.62 144 SER A CA 1
ATOM 971 C C . SER A 1 144 ? -3.174 0.424 -5.281 1.00 98.62 144 SER A C 1
ATOM 973 O O . SER A 1 144 ? -2.944 1.377 -4.534 1.00 98.62 144 SER A O 1
ATOM 975 N N . ALA A 1 145 ? -2.245 -0.160 -6.032 1.00 98.56 145 ALA A N 1
ATOM 976 C CA . ALA A 1 145 ? -0.886 0.322 -6.205 1.00 98.56 145 ALA A CA 1
ATOM 977 C C . ALA A 1 145 ? -0.523 0.275 -7.694 1.00 98.56 145 ALA A C 1
ATOM 979 O O . ALA A 1 145 ? -0.850 -0.693 -8.386 1.00 98.56 145 ALA A O 1
ATOM 980 N N . ALA A 1 146 ? 0.145 1.309 -8.201 1.00 97.50 146 ALA A N 1
ATOM 981 C CA . ALA A 1 146 ? 0.476 1.424 -9.618 1.00 97.50 146 ALA A CA 1
ATOM 982 C C . ALA A 1 146 ? 1.955 1.733 -9.852 1.00 97.50 146 ALA A C 1
ATOM 984 O O . ALA A 1 146 ? 2.607 2.398 -9.046 1.00 97.50 146 ALA A O 1
ATOM 985 N N . ASN A 1 147 ? 2.466 1.251 -10.980 1.00 93.88 147 ASN A N 1
ATOM 986 C CA . ASN A 1 147 ? 3.758 1.604 -11.557 1.00 93.88 147 ASN A CA 1
ATOM 987 C C . ASN A 1 147 ? 3.595 1.821 -13.076 1.00 93.88 147 ASN A C 1
ATOM 989 O O . ASN A 1 147 ? 2.482 1.789 -13.600 1.00 93.88 147 ASN A O 1
ATOM 993 N N . SER A 1 148 ? 4.691 2.021 -13.811 1.00 87.19 148 SER A N 1
ATOM 994 C CA . SER A 1 148 ? 4.636 2.221 -15.270 1.00 87.19 148 SER A CA 1
ATOM 995 C C . SER A 1 148 ? 4.178 0.991 -16.067 1.00 87.19 148 SER A C 1
ATOM 997 O O . SER A 1 148 ? 3.886 1.114 -17.251 1.00 87.19 148 SER A O 1
ATOM 999 N N . SER A 1 149 ? 4.110 -0.186 -15.442 1.00 86.81 149 SER A N 1
ATOM 1000 C CA . SER A 1 149 ? 3.642 -1.439 -16.056 1.00 86.81 149 SER A CA 1
ATOM 1001 C C . SER A 1 149 ? 2.167 -1.735 -15.795 1.00 86.81 149 SER A C 1
ATOM 1003 O O . SER A 1 149 ? 1.630 -2.674 -16.376 1.00 86.81 149 SER A O 1
ATOM 1005 N N . GLY A 1 150 ? 1.504 -0.960 -14.933 1.00 91.81 150 GLY A N 1
ATOM 1006 C CA . GLY A 1 150 ? 0.073 -1.076 -14.673 1.00 91.81 150 GLY A CA 1
ATOM 1007 C C . GLY A 1 150 ? -0.291 -0.926 -13.200 1.00 91.81 150 GLY A C 1
ATOM 1008 O O . GLY A 1 150 ? 0.462 -0.380 -12.392 1.00 91.81 150 GLY A O 1
ATOM 1009 N N . THR A 1 151 ? -1.477 -1.422 -12.856 1.00 97.31 151 THR A N 1
ATOM 1010 C CA . THR A 1 151 ? -2.083 -1.285 -11.527 1.00 97.31 151 THR A CA 1
ATOM 1011 C C . THR A 1 151 ? -2.482 -2.649 -10.979 1.00 97.31 151 THR A C 1
ATOM 1013 O O . THR A 1 151 ? -3.146 -3.421 -11.667 1.00 97.31 151 THR A O 1
ATOM 1016 N N . GLY A 1 152 ? -2.108 -2.922 -9.730 1.00 98.06 152 GLY A N 1
ATOM 1017 C CA . GLY A 1 152 ? -2.669 -4.011 -8.934 1.00 98.06 152 GLY A CA 1
ATOM 1018 C C . GLY A 1 152 ? -3.712 -3.490 -7.962 1.00 98.06 152 GLY A C 1
ATOM 1019 O O . GLY A 1 152 ? -3.505 -2.438 -7.356 1.00 98.06 152 GLY A O 1
ATOM 1020 N N . SER A 1 153 ? -4.798 -4.239 -7.781 1.00 98.44 153 SER A N 1
ATOM 1021 C CA . SER A 1 153 ? -5.916 -3.860 -6.913 1.00 98.44 153 SER A CA 1
ATOM 1022 C C . SER A 1 153 ? -6.334 -5.009 -5.998 1.00 98.44 153 SER A C 1
ATOM 1024 O O . SER A 1 153 ? -6.231 -6.176 -6.373 1.00 98.44 153 SER A O 1
ATOM 1026 N N . ALA A 1 154 ? -6.839 -4.670 -4.814 1.00 98.62 154 ALA A N 1
ATOM 1027 C CA . ALA A 1 154 ? -7.441 -5.597 -3.861 1.00 98.62 154 ALA A CA 1
ATOM 1028 C C . ALA A 1 154 ? -8.585 -4.911 -3.092 1.00 98.62 154 ALA A C 1
ATOM 1030 O O . ALA A 1 154 ? -8.729 -3.688 -3.142 1.00 98.62 154 ALA A O 1
ATOM 1031 N N . SER A 1 155 ? -9.399 -5.693 -2.378 1.00 98.62 155 SER A N 1
ATOM 1032 C CA . SER A 1 155 ? -10.429 -5.163 -1.477 1.00 98.62 155 SER A CA 1
ATOM 1033 C C . SER A 1 155 ? -10.021 -5.387 -0.024 1.00 98.62 155 SER A C 1
ATOM 1035 O O . SER A 1 155 ? -9.771 -6.523 0.373 1.00 98.62 155 SER A O 1
ATOM 1037 N N . LEU A 1 156 ? -9.941 -4.307 0.749 1.00 98.69 156 LEU A N 1
ATOM 1038 C CA . LEU A 1 156 ? -9.706 -4.304 2.188 1.00 98.69 156 LEU A CA 1
ATOM 1039 C C . LEU A 1 156 ? -11.055 -4.254 2.915 1.00 98.69 156 LEU A C 1
ATOM 1041 O O . LEU A 1 156 ? -11.799 -3.282 2.781 1.00 98.69 156 LEU A O 1
ATOM 1045 N N . ALA A 1 157 ? -11.349 -5.267 3.725 1.00 98.44 157 ALA A N 1
ATOM 1046 C CA . ALA A 1 157 ? -12.459 -5.234 4.669 1.00 98.44 157 ALA A CA 1
ATOM 1047 C C . ALA A 1 157 ? -12.035 -4.462 5.928 1.00 98.44 157 ALA A C 1
ATOM 1049 O O . ALA A 1 157 ? -11.236 -4.952 6.729 1.00 98.44 157 ALA A O 1
ATOM 1050 N N . LEU A 1 158 ? -12.549 -3.242 6.085 1.00 98.19 158 LEU A N 1
ATOM 1051 C CA . LEU A 1 158 ? -12.258 -2.378 7.226 1.00 98.19 158 LEU A CA 1
ATOM 1052 C C . LEU A 1 158 ? -13.485 -2.282 8.133 1.00 98.19 158 LEU A C 1
ATOM 1054 O O . LEU A 1 158 ? -14.479 -1.668 7.751 1.00 98.19 158 LEU A O 1
ATOM 1058 N N . SER A 1 159 ? -13.399 -2.864 9.327 1.00 97.75 159 SER A N 1
ATOM 1059 C CA . SER A 1 159 ? -14.462 -2.804 10.336 1.00 97.75 159 SER A CA 1
ATOM 1060 C C . SER A 1 159 ? -14.150 -1.754 11.395 1.00 97.75 159 SER A C 1
ATOM 1062 O O . SER A 1 159 ? -13.105 -1.799 12.038 1.00 97.75 159 SER A O 1
ATOM 1064 N N . VAL A 1 160 ? -15.061 -0.808 11.595 1.00 97.69 160 VAL A N 1
ATOM 1065 C CA . VAL A 1 160 ? -14.977 0.191 12.663 1.00 97.69 160 VAL A CA 1
ATOM 1066 C C . VAL A 1 160 ? -16.015 -0.143 13.727 1.00 97.69 160 VAL A C 1
ATOM 1068 O O . VAL A 1 160 ? -17.203 -0.201 13.416 1.00 97.69 160 VAL A O 1
ATOM 1071 N N . TYR A 1 161 ? -15.573 -0.324 14.968 1.00 96.06 161 TYR A N 1
ATOM 1072 C CA . TYR A 1 161 ? -16.407 -0.691 16.113 1.00 96.06 161 TYR A CA 1
ATOM 1073 C C . TYR A 1 161 ? -16.633 0.486 17.065 1.00 96.06 161 TYR A C 1
ATOM 1075 O O . TYR A 1 161 ? -15.909 1.490 17.048 1.00 96.06 161 TYR A O 1
ATOM 1083 N N . SER A 1 162 ? -17.652 0.350 17.913 1.00 94.25 162 SER A N 1
ATOM 1084 C CA . SER A 1 162 ? -17.837 1.205 19.088 1.00 94.25 162 SER A CA 1
ATOM 1085 C C . SER A 1 162 ? -16.694 0.985 20.082 1.00 94.25 162 SER A C 1
ATOM 1087 O O . SER A 1 162 ? -16.192 -0.125 20.208 1.00 94.25 162 SER A O 1
ATOM 1089 N N . ALA A 1 163 ? -16.310 2.011 20.843 1.00 92.56 163 ALA A N 1
ATOM 1090 C CA . ALA A 1 163 ? -15.375 1.824 21.958 1.00 92.56 163 ALA A CA 1
ATOM 1091 C C . ALA A 1 163 ? -15.975 0.984 23.102 1.00 92.56 163 ALA A C 1
ATOM 1093 O O . ALA A 1 163 ? -15.235 0.436 23.912 1.00 92.56 163 ALA A O 1
ATOM 1094 N N . CYS A 1 164 ? -17.308 0.898 23.166 1.00 93.25 164 CYS A N 1
ATOM 1095 C CA . CYS A 1 164 ? -18.036 0.100 24.151 1.00 93.25 164 CYS A CA 1
ATOM 1096 C C . CYS A 1 164 ? -18.319 -1.338 23.675 1.00 93.25 164 CYS A C 1
ATOM 1098 O O . CYS A 1 164 ? -18.824 -2.124 24.465 1.00 93.25 164 CYS A O 1
ATOM 1100 N N . ASP A 1 165 ? -18.018 -1.672 22.415 1.00 94.38 165 ASP A N 1
ATOM 1101 C CA . ASP A 1 165 ? -18.094 -3.036 21.876 1.00 94.38 165 ASP A CA 1
ATOM 1102 C C . ASP A 1 165 ? -16.720 -3.696 22.070 1.00 94.38 165 ASP A C 1
ATOM 1104 O O . ASP A 1 165 ? -15.777 -3.468 21.307 1.00 94.38 165 ASP A O 1
ATOM 1108 N N . LEU A 1 166 ? -16.575 -4.423 23.178 1.00 91.44 166 LEU A N 1
ATOM 1109 C CA . LEU A 1 166 ? -15.301 -4.965 23.647 1.00 91.44 166 LEU A CA 1
ATOM 1110 C C . LEU A 1 166 ? -14.992 -6.331 23.038 1.00 91.44 166 LEU A C 1
ATOM 1112 O O . LEU A 1 166 ? -13.821 -6.708 22.967 1.00 91.44 166 LEU A O 1
ATOM 1116 N N . ASN A 1 167 ? -16.012 -7.076 22.612 1.00 92.00 167 ASN A N 1
ATOM 1117 C CA . ASN A 1 167 ? -15.830 -8.361 21.939 1.00 92.00 167 ASN A CA 1
ATOM 1118 C C . ASN A 1 167 ? -15.796 -8.244 20.400 1.00 92.00 167 ASN A C 1
ATOM 1120 O O . ASN A 1 167 ? -15.492 -9.235 19.735 1.00 92.00 167 ASN A O 1
ATOM 1124 N N . GLN A 1 168 ? -16.045 -7.046 19.857 1.00 94.12 168 GLN A N 1
ATOM 1125 C CA . GLN A 1 168 ? -16.041 -6.724 18.429 1.00 94.12 168 GLN A CA 1
ATOM 1126 C C . GLN A 1 168 ? -17.040 -7.558 17.614 1.00 94.12 168 GLN A C 1
ATOM 1128 O O . GLN A 1 168 ? -16.787 -7.891 16.449 1.00 94.12 168 GLN A O 1
ATOM 1133 N N . ASP A 1 169 ? -18.188 -7.890 18.210 1.00 92.50 169 ASP A N 1
ATOM 1134 C CA . ASP A 1 169 ? -19.280 -8.595 17.531 1.00 92.50 169 ASP A CA 1
ATOM 1135 C C . ASP A 1 169 ? -20.230 -7.653 16.765 1.00 92.50 169 ASP A C 1
ATOM 1137 O O . ASP A 1 169 ? -21.106 -8.107 16.023 1.00 92.50 169 ASP A O 1
ATOM 1141 N N . GLY A 1 170 ? -20.016 -6.338 16.879 1.00 92.00 170 GLY A N 1
ATOM 1142 C CA . GLY A 1 170 ? -20.812 -5.300 16.235 1.00 92.00 170 GLY A CA 1
ATOM 1143 C C . GLY A 1 170 ? -22.004 -4.820 17.064 1.00 92.00 170 GLY A C 1
ATOM 1144 O O . GLY A 1 170 ? -22.759 -3.975 16.577 1.00 92.00 170 GLY A O 1
ATOM 1145 N N . SER A 1 171 ? -22.199 -5.325 18.286 1.00 91.75 171 SER A N 1
ATOM 1146 C CA . SER A 1 171 ? -23.322 -4.985 19.161 1.00 91.75 171 SER A CA 1
ATOM 1147 C C . SER A 1 171 ? -22.867 -4.692 20.587 1.00 91.75 171 SER A C 1
ATOM 1149 O O . SER A 1 171 ? -22.543 -5.608 21.325 1.00 91.75 171 SER A O 1
ATOM 1151 N N . THR A 1 172 ? -23.003 -3.446 21.047 1.00 93.44 172 THR A N 1
ATOM 1152 C CA . THR A 1 172 ? -22.818 -3.134 22.476 1.00 93.44 172 THR A CA 1
ATOM 1153 C C . THR A 1 172 ? -23.932 -3.776 23.314 1.00 93.44 172 THR A C 1
ATOM 1155 O O . THR A 1 172 ? -25.089 -3.361 23.218 1.00 93.44 172 THR A O 1
ATOM 1158 N N . ASN A 1 173 ? -23.614 -4.775 24.138 1.00 92.94 173 ASN A N 1
ATOM 1159 C CA . ASN A 1 173 ? -24.593 -5.549 24.901 1.00 92.94 173 ASN A CA 1
ATOM 1160 C C . ASN A 1 173 ? -24.064 -6.027 26.277 1.00 92.94 173 ASN A C 1
ATOM 1162 O O . ASN A 1 173 ? -23.047 -5.559 26.787 1.00 92.94 173 ASN A O 1
ATOM 1166 N N . VAL A 1 174 ? -24.794 -6.938 26.935 1.00 93.44 174 VAL A N 1
ATOM 1167 C CA . VAL A 1 174 ? -24.450 -7.449 28.278 1.00 93.44 174 VAL A CA 1
ATOM 1168 C C . VAL A 1 174 ? -23.110 -8.197 28.325 1.00 93.44 174 VAL A C 1
ATOM 1170 O O . VAL A 1 174 ? -22.465 -8.233 29.373 1.00 93.44 174 VAL A O 1
ATOM 1173 N N . VAL A 1 175 ? -22.667 -8.774 27.207 1.00 94.31 175 VAL A N 1
ATOM 1174 C CA . VAL A 1 175 ? -21.366 -9.442 27.096 1.00 94.31 175 VAL A CA 1
ATOM 1175 C C . VAL A 1 175 ? -20.235 -8.422 27.227 1.00 94.31 175 VAL A C 1
ATOM 1177 O O . VAL A 1 175 ? -19.289 -8.667 27.976 1.00 94.31 175 VAL A O 1
ATOM 1180 N N . ASP A 1 176 ? -20.359 -7.249 26.601 1.00 93.06 176 ASP A N 1
ATOM 1181 C CA . ASP A 1 176 ? -19.379 -6.165 26.737 1.00 93.06 176 ASP A CA 1
ATOM 1182 C C . ASP A 1 176 ? -19.341 -5.613 28.156 1.00 93.06 176 ASP A C 1
ATOM 1184 O O . ASP A 1 176 ? -18.269 -5.433 28.732 1.00 93.06 176 ASP A O 1
ATOM 1188 N N . VAL A 1 177 ? -20.514 -5.425 28.768 1.00 92.38 177 VAL A N 1
ATOM 1189 C CA . VAL A 1 177 ? -20.619 -5.017 30.175 1.00 92.38 177 VAL A CA 1
ATOM 1190 C C . VAL A 1 177 ? -19.881 -6.004 31.076 1.00 92.38 177 VAL A C 1
ATOM 1192 O O . VAL A 1 177 ? -19.101 -5.592 31.934 1.00 92.38 177 VAL A O 1
ATOM 1195 N N . GLN A 1 178 ? -20.082 -7.309 30.876 1.00 92.38 178 GLN A N 1
ATOM 1196 C CA . GLN A 1 178 ? -19.404 -8.335 31.663 1.00 92.38 178 GLN A CA 1
ATOM 1197 C C . GLN A 1 178 ? -17.881 -8.281 31.482 1.00 92.38 178 GLN A C 1
ATOM 1199 O O . GLN A 1 178 ? -17.141 -8.398 32.462 1.00 92.38 178 GLN A O 1
ATOM 1204 N N . LEU A 1 179 ? -17.403 -8.087 30.250 1.00 91.19 179 LEU A N 1
ATOM 1205 C CA . LEU A 1 179 ? -15.977 -7.925 29.964 1.00 91.19 179 LEU A CA 1
ATOM 1206 C C . LEU A 1 179 ? -15.401 -6.694 30.666 1.00 91.19 179 LEU A C 1
ATOM 1208 O O . LEU A 1 179 ? -14.307 -6.764 31.225 1.00 91.19 179 LEU A O 1
ATOM 1212 N N . GLN A 1 180 ? -16.140 -5.590 30.689 1.00 89.69 180 GLN A N 1
ATOM 1213 C CA . GLN A 1 180 ? -15.704 -4.369 31.349 1.00 89.69 180 GLN A CA 1
ATOM 1214 C C . GLN A 1 180 ? -15.678 -4.504 32.876 1.00 89.69 180 GLN A C 1
ATOM 1216 O O . GLN A 1 180 ? -14.721 -4.071 33.516 1.00 89.69 180 GLN A O 1
ATOM 1221 N N . VAL A 1 181 ? -16.680 -5.163 33.469 1.00 90.94 181 VAL A N 1
ATOM 1222 C CA . VAL A 1 181 ? -16.699 -5.483 34.907 1.00 90.94 181 VAL A CA 1
ATOM 1223 C C . VAL A 1 181 ? -15.492 -6.344 35.281 1.00 90.94 181 VAL A C 1
ATOM 1225 O O . VAL A 1 181 ? -14.815 -6.054 36.265 1.00 90.94 181 VAL A O 1
ATOM 1228 N N . ASN A 1 182 ? -15.174 -7.368 34.484 1.00 88.88 182 ASN A N 1
ATOM 1229 C CA . ASN A 1 182 ? -14.006 -8.219 34.724 1.00 88.88 182 ASN A CA 1
ATOM 1230 C C . ASN A 1 182 ? -12.693 -7.417 34.696 1.00 88.88 182 ASN A C 1
ATOM 1232 O O . ASN A 1 182 ? -11.825 -7.635 35.543 1.00 88.88 182 ASN A O 1
ATOM 1236 N N . GLN A 1 183 ? -12.563 -6.470 33.760 1.00 88.56 183 GLN A N 1
ATOM 1237 C CA . GLN A 1 183 ? -11.407 -5.574 33.676 1.00 88.56 183 GLN A CA 1
ATOM 1238 C C . GLN A 1 183 ? -11.310 -4.643 34.891 1.00 88.56 183 GLN A C 1
ATOM 1240 O O . GLN A 1 183 ? -10.241 -4.550 35.490 1.00 88.56 183 GLN A O 1
ATOM 1245 N N . ALA A 1 184 ? -12.418 -4.028 35.315 1.00 87.88 184 ALA A N 1
ATOM 1246 C CA . ALA A 1 184 ? -12.453 -3.141 36.481 1.00 87.88 184 ALA A CA 1
ATOM 1247 C C . ALA A 1 184 ? -12.142 -3.867 37.805 1.00 87.88 184 ALA A C 1
ATOM 1249 O O . ALA A 1 184 ? -11.590 -3.278 38.732 1.00 87.88 184 ALA A O 1
ATOM 1250 N N . LEU A 1 185 ? -12.468 -5.161 37.900 1.00 88.62 185 LEU A N 1
ATOM 1251 C CA . LEU A 1 185 ? -12.122 -6.012 39.044 1.00 88.62 185 LEU A CA 1
ATOM 1252 C C . LEU A 1 185 ? -10.677 -6.544 38.998 1.00 88.62 185 LEU A C 1
ATOM 1254 O O . LEU A 1 185 ? -10.258 -7.245 39.918 1.00 88.62 185 LEU A O 1
ATOM 1258 N N . GLY A 1 186 ? -9.914 -6.245 37.940 1.00 84.19 186 GLY A N 1
ATOM 1259 C CA . GLY A 1 186 ? -8.536 -6.709 37.768 1.00 84.19 186 GLY A CA 1
ATOM 1260 C C . GLY A 1 186 ? -8.407 -8.190 37.394 1.00 84.19 186 GLY A C 1
ATOM 1261 O O . GLY A 1 186 ? -7.322 -8.756 37.511 1.00 84.19 186 GLY A O 1
ATOM 1262 N N . ALA A 1 187 ? -9.487 -8.834 36.938 1.00 83.69 187 ALA A N 1
ATOM 1263 C CA . ALA A 1 187 ? -9.453 -10.231 36.501 1.00 83.69 187 ALA A CA 1
ATOM 1264 C C . ALA A 1 187 ? -8.721 -10.415 35.155 1.00 83.69 187 ALA A C 1
ATOM 1266 O O . ALA A 1 187 ? -8.297 -11.522 34.822 1.00 83.69 187 ALA A O 1
ATOM 1267 N N . THR A 1 188 ? -8.553 -9.333 34.388 1.00 77.12 188 THR A N 1
ATOM 1268 C CA . THR A 1 188 ? -7.839 -9.278 33.104 1.00 77.12 188 THR A CA 1
ATOM 1269 C C . THR A 1 188 ? -7.096 -7.950 32.957 1.00 77.12 188 THR A C 1
ATOM 1271 O O . THR A 1 188 ? -7.441 -6.969 33.613 1.00 77.12 188 THR A O 1
ATOM 1274 N N . ALA A 1 189 ? -6.093 -7.898 32.072 1.00 72.69 189 ALA A N 1
ATOM 1275 C CA . ALA A 1 189 ? -5.398 -6.651 31.751 1.00 72.69 189 ALA A CA 1
ATOM 1276 C C . ALA A 1 189 ? -6.381 -5.586 31.226 1.00 72.69 189 ALA A C 1
ATOM 1278 O O . ALA A 1 189 ? -7.242 -5.877 30.396 1.00 72.69 189 ALA A O 1
ATOM 1279 N N . CYS A 1 190 ? -6.245 -4.363 31.735 1.00 69.19 190 CYS A N 1
ATOM 1280 C CA . CYS A 1 190 ? -7.106 -3.229 31.417 1.00 69.19 190 CYS A CA 1
ATOM 1281 C C . CYS A 1 190 ? -6.889 -2.744 29.975 1.00 69.19 190 CYS A C 1
ATOM 1283 O O . CYS A 1 190 ? -5.786 -2.340 29.611 1.00 69.19 190 CYS A O 1
ATOM 1285 N N . THR A 1 191 ? -7.957 -2.739 29.180 1.00 80.12 191 THR A N 1
ATOM 1286 C CA . THR A 1 191 ? -7.989 -2.216 27.801 1.00 80.12 191 THR A CA 1
ATOM 1287 C C . THR A 1 191 ? -9.126 -1.216 27.561 1.00 80.12 191 THR A C 1
ATOM 1289 O O . THR A 1 191 ? -9.117 -0.525 26.547 1.00 80.12 191 THR A O 1
ATOM 1292 N N . SER A 1 192 ? -10.075 -1.095 28.496 1.00 82.06 192 SER A N 1
ATOM 1293 C CA . SER A 1 192 ? -11.314 -0.317 28.356 1.00 82.06 192 SER A CA 1
ATOM 1294 C C . SER A 1 192 ? -11.417 0.881 29.315 1.00 82.06 192 SER A C 1
ATOM 1296 O O . SER A 1 192 ? -12.398 1.000 30.050 1.00 82.06 192 SER A O 1
ATOM 1298 N N . ASP A 1 193 ? -10.411 1.757 29.313 1.00 85.69 193 ASP A N 1
ATOM 1299 C CA . ASP A 1 193 ? -10.462 3.081 29.958 1.00 85.69 193 ASP A CA 1
ATOM 1300 C C . ASP A 1 193 ? -11.270 4.045 29.064 1.00 85.69 193 ASP A C 1
ATOM 1302 O O . ASP A 1 193 ? -10.755 4.652 28.118 1.00 85.69 193 ASP A O 1
ATOM 1306 N N . LEU A 1 194 ? -12.584 4.103 29.292 1.00 89.38 194 LEU A N 1
ATOM 1307 C CA . LEU A 1 194 ? -13.515 4.866 28.465 1.00 89.38 194 LEU A CA 1
ATOM 1308 C C . LEU A 1 194 ? -13.491 6.352 28.815 1.00 89.38 194 LEU A C 1
ATOM 1310 O O . LEU A 1 194 ? -13.712 7.175 27.925 1.00 89.38 194 LEU A O 1
ATOM 1314 N N . ASN A 1 195 ? -13.251 6.721 30.075 1.00 88.62 195 ASN A N 1
ATOM 1315 C CA . ASN A 1 195 ? -13.170 8.127 30.482 1.00 88.62 195 ASN A CA 1
ATOM 1316 C C . ASN A 1 195 ? -11.771 8.746 30.293 1.00 88.62 195 ASN A C 1
ATOM 1318 O O . ASN A 1 195 ? -11.648 9.970 30.324 1.00 88.62 195 ASN A O 1
ATOM 1322 N N . ARG A 1 196 ? -10.760 7.929 29.978 1.00 88.00 196 ARG A N 1
ATOM 1323 C CA . ARG A 1 196 ? -9.363 8.319 29.746 1.00 88.00 196 ARG A CA 1
ATOM 1324 C C . ARG A 1 196 ? -8.701 8.931 30.981 1.00 88.00 196 ARG A C 1
ATOM 1326 O O . ARG A 1 196 ? -7.884 9.845 30.841 1.00 88.00 196 ARG A O 1
ATOM 1333 N N . ASP A 1 197 ? -9.058 8.458 32.174 1.00 89.12 197 ASP A N 1
ATOM 1334 C CA . ASP A 1 197 ? -8.437 8.892 33.432 1.00 89.12 197 ASP A CA 1
ATOM 1335 C C . ASP A 1 197 ? -7.213 8.043 33.836 1.00 89.12 197 ASP A C 1
ATOM 1337 O O . ASP A 1 197 ? -6.509 8.376 34.794 1.00 89.12 197 ASP A O 1
ATOM 1341 N N . GLY A 1 198 ? -6.906 6.995 33.064 1.00 87.25 198 GLY A N 1
ATOM 1342 C CA . GLY A 1 198 ? -5.799 6.073 33.290 1.00 87.25 198 GLY A CA 1
ATOM 1343 C C . GLY A 1 198 ? -6.150 4.868 34.166 1.00 87.25 198 GLY A C 1
ATOM 1344 O O . GLY A 1 198 ? -5.269 4.039 34.412 1.00 87.25 198 GLY A O 1
ATOM 1345 N N . LEU A 1 199 ? -7.395 4.742 34.639 1.00 88.69 199 LEU A N 1
ATOM 1346 C CA . LEU A 1 199 ? -7.878 3.644 35.472 1.00 88.69 199 LEU A CA 1
ATOM 1347 C C . LEU A 1 199 ? -9.146 3.035 34.866 1.00 88.69 199 LEU A C 1
ATOM 1349 O O . LEU A 1 199 ? -10.105 3.742 34.615 1.00 88.69 199 LEU A O 1
ATOM 1353 N N . CYS A 1 200 ? -9.220 1.706 34.751 1.00 87.88 200 CYS A N 1
ATOM 1354 C CA . CYS A 1 200 ? -10.510 1.054 34.511 1.00 87.88 200 CYS A CA 1
ATOM 1355 C C . CYS A 1 200 ? -11.212 0.805 35.844 1.00 87.88 200 CYS A C 1
ATOM 1357 O O . CYS A 1 200 ? -10.727 0.038 36.680 1.00 87.88 200 CYS A O 1
ATOM 1359 N N . ASN A 1 201 ? -12.338 1.477 36.063 1.00 89.44 201 ASN A N 1
ATOM 1360 C CA . ASN A 1 201 ? -13.071 1.431 37.320 1.00 89.44 201 ASN A CA 1
ATOM 1361 C C . ASN A 1 201 ? -14.598 1.468 37.098 1.00 89.44 201 ASN A C 1
ATOM 1363 O O . ASN A 1 201 ? -15.111 1.245 36.000 1.00 89.44 201 ASN A O 1
ATOM 1367 N N . VAL A 1 202 ? -15.357 1.704 38.173 1.00 89.75 202 VAL A N 1
ATOM 1368 C CA . VAL A 1 202 ? -16.828 1.730 38.133 1.00 89.75 202 VAL A CA 1
ATOM 1369 C C . VAL A 1 202 ? -17.391 2.787 37.171 1.00 89.75 202 VAL A C 1
ATOM 1371 O O . VAL A 1 202 ? -18.497 2.616 36.664 1.00 89.75 202 VAL A O 1
ATOM 1374 N N . ILE A 1 203 ? -16.644 3.855 36.883 1.00 89.88 203 ILE A N 1
ATOM 1375 C CA . ILE A 1 203 ? -17.052 4.909 35.949 1.00 89.88 203 ILE A CA 1
ATOM 1376 C C . ILE A 1 203 ? -17.085 4.362 34.519 1.00 89.88 203 ILE A C 1
ATOM 1378 O O . ILE A 1 203 ? -18.062 4.596 33.804 1.00 89.88 203 ILE A O 1
ATOM 1382 N N . ASP A 1 204 ? -16.076 3.592 34.111 1.00 90.06 204 ASP A N 1
ATOM 1383 C CA . ASP A 1 204 ? -16.049 2.958 32.790 1.00 90.06 204 ASP A CA 1
ATOM 1384 C C . ASP A 1 204 ? -17.165 1.935 32.661 1.00 90.06 204 ASP A C 1
ATOM 1386 O O . ASP A 1 204 ? -17.926 1.985 31.694 1.00 90.06 204 ASP A O 1
ATOM 1390 N N . VAL A 1 205 ? -17.326 1.080 33.679 1.00 91.25 205 VAL A N 1
ATOM 1391 C CA . VAL A 1 205 ? -18.420 0.100 33.750 1.00 91.25 205 VAL A CA 1
ATOM 1392 C C . VAL A 1 205 ? -19.772 0.788 33.595 1.00 91.25 205 VAL A C 1
ATOM 1394 O O . VAL A 1 205 ? -20.609 0.336 32.819 1.00 91.25 205 VAL A O 1
ATOM 1397 N N . GLN A 1 206 ? -20.001 1.910 34.280 1.00 91.88 206 GLN A N 1
ATOM 1398 C CA . GLN A 1 206 ? -21.262 2.639 34.180 1.00 91.88 206 GLN A CA 1
ATOM 1399 C C . GLN A 1 206 ? -21.526 3.159 32.757 1.00 91.88 206 GLN A C 1
ATOM 1401 O O . GLN A 1 206 ? -22.678 3.158 32.308 1.00 91.88 206 GLN A O 1
ATOM 1406 N N . ARG A 1 207 ? -20.481 3.579 32.032 1.00 92.06 207 ARG A N 1
ATOM 1407 C CA . ARG A 1 207 ? -20.583 4.012 30.629 1.00 92.06 207 ARG A CA 1
ATOM 1408 C C . ARG A 1 207 ? -20.884 2.842 29.697 1.00 92.06 207 ARG A C 1
ATOM 1410 O O . ARG A 1 207 ? -21.761 2.981 28.845 1.00 92.06 207 ARG A O 1
ATOM 1417 N N . GLY A 1 208 ? -20.230 1.695 29.886 1.00 90.75 208 GLY A N 1
ATOM 1418 C CA . GLY A 1 208 ? -20.537 0.488 29.118 1.00 90.75 208 GLY A CA 1
ATOM 1419 C C . GLY A 1 208 ? -21.940 -0.040 29.396 1.00 90.75 208 GLY A C 1
ATOM 1420 O O . GLY A 1 208 ? -22.656 -0.353 28.453 1.00 90.75 208 GLY A O 1
ATOM 1421 N N . VAL A 1 209 ? -22.396 -0.043 30.656 1.00 92.69 209 VAL A N 1
ATOM 1422 C CA . VAL A 1 209 ? -23.783 -0.394 31.022 1.00 92.69 209 VAL A CA 1
ATOM 1423 C C . VAL A 1 209 ? -24.779 0.529 30.329 1.00 92.69 209 VAL A C 1
ATOM 1425 O O . VAL A 1 209 ? -25.726 0.046 29.716 1.00 92.69 209 VAL A O 1
ATOM 1428 N N . ASN A 1 210 ? -24.567 1.848 30.381 1.00 92.00 210 ASN A N 1
ATOM 1429 C CA . ASN A 1 210 ? -25.440 2.800 29.693 1.00 92.00 210 ASN A CA 1
ATOM 1430 C C . ASN A 1 210 ? -25.518 2.506 28.187 1.00 92.00 210 ASN A C 1
ATOM 1432 O O . ASN A 1 210 ? -26.608 2.494 27.620 1.00 92.00 210 ASN A O 1
ATOM 1436 N N . ALA A 1 211 ? -24.376 2.228 27.556 1.00 92.00 211 ALA A N 1
ATOM 1437 C CA . ALA A 1 211 ? -24.316 1.909 26.137 1.00 92.00 211 ALA A CA 1
ATOM 1438 C C . ALA A 1 211 ? -24.990 0.562 25.805 1.00 92.00 211 ALA A C 1
ATOM 1440 O O . ALA A 1 211 ? -25.770 0.486 24.859 1.00 92.00 211 ALA A O 1
ATOM 1441 N N . GLY A 1 212 ? -24.776 -0.474 26.620 1.00 89.88 212 GLY A N 1
ATOM 1442 C CA . GLY A 1 212 ? -25.421 -1.784 26.472 1.00 89.88 212 GLY A CA 1
ATOM 1443 C C . GLY A 1 212 ? -26.937 -1.761 26.702 1.00 89.88 212 GLY A C 1
ATOM 1444 O O . GLY A 1 212 ? -27.647 -2.641 26.224 1.00 89.88 212 GLY A O 1
ATOM 1445 N N . LEU A 1 213 ? -27.451 -0.736 27.390 1.00 92.19 213 LEU A N 1
ATOM 1446 C CA . LEU A 1 213 ? -28.885 -0.467 27.558 1.00 92.19 213 LEU A CA 1
ATOM 1447 C C . LEU A 1 213 ? -29.473 0.433 26.450 1.00 92.19 213 LEU A C 1
ATOM 1449 O O . LEU A 1 213 ? -30.623 0.857 26.553 1.00 92.19 213 LEU A O 1
ATOM 1453 N N . GLY A 1 214 ? -28.710 0.725 25.391 1.00 88.19 214 GLY A N 1
ATOM 1454 C CA . GLY A 1 214 ? -29.148 1.521 24.238 1.00 88.19 214 GLY A CA 1
ATOM 1455 C C . GLY A 1 214 ? -28.857 3.022 24.335 1.00 88.19 214 GLY A C 1
ATOM 1456 O O . GLY A 1 214 ? -29.276 3.786 23.465 1.00 88.19 214 GLY A O 1
ATOM 1457 N N . GLY A 1 215 ? -28.146 3.465 25.374 1.00 91.12 215 GLY A N 1
ATOM 1458 C CA . GLY A 1 215 ? -27.631 4.828 25.473 1.00 91.12 215 GLY A CA 1
ATOM 1459 C C . GLY A 1 215 ? -26.422 5.079 24.554 1.00 91.12 215 GLY A C 1
ATOM 1460 O O . GLY A 1 215 ? -25.847 4.145 23.992 1.00 91.12 215 GLY A O 1
ATOM 1461 N N . PRO A 1 216 ? -25.988 6.343 24.390 1.00 89.25 216 PRO A N 1
ATOM 1462 C CA . PRO A 1 216 ? -24.773 6.648 23.639 1.00 89.25 216 PRO A CA 1
ATOM 1463 C C . PRO A 1 216 ? -23.526 6.101 24.352 1.00 89.25 216 PRO A C 1
ATOM 1465 O O . PRO A 1 216 ? -23.408 6.189 25.578 1.00 89.25 216 PRO A O 1
ATOM 1468 N N . CYS A 1 217 ? -22.564 5.591 23.578 1.00 90.75 217 CYS A N 1
ATOM 1469 C CA . CYS A 1 217 ? -21.227 5.270 24.080 1.00 90.75 217 CYS A CA 1
ATOM 1470 C C . CYS A 1 217 ? -20.427 6.571 24.253 1.00 90.75 217 CYS A C 1
ATOM 1472 O O . CYS A 1 217 ? -20.111 7.244 23.271 1.00 90.75 217 CYS A O 1
ATOM 1474 N N . VAL A 1 218 ? -20.129 6.944 25.501 1.00 88.69 218 VAL A N 1
ATOM 1475 C CA . VAL A 1 218 ? -19.439 8.200 25.840 1.00 88.69 218 VAL A CA 1
ATOM 1476 C C . VAL A 1 218 ? -17.976 7.919 26.170 1.00 88.69 218 VAL A C 1
ATOM 1478 O O . VAL A 1 218 ? -17.675 7.236 27.151 1.00 88.69 218 VAL A O 1
ATOM 1481 N N . VAL A 1 219 ? -17.069 8.487 25.374 1.00 88.50 219 VAL A N 1
ATOM 1482 C CA . VAL A 1 219 ? -15.614 8.344 25.528 1.00 88.50 219 VAL A CA 1
ATOM 1483 C C . VAL A 1 219 ? -14.992 9.701 25.861 1.00 88.50 219 VAL A C 1
ATOM 1485 O O . VAL A 1 219 ? -15.349 10.703 25.245 1.00 88.50 219 VAL A O 1
ATOM 1488 N N . GLY A 1 220 ? -14.037 9.728 26.792 1.00 84.00 220 GLY A N 1
ATOM 1489 C CA . GLY A 1 220 ? -13.338 10.933 27.254 1.00 84.00 220 GLY A CA 1
ATOM 1490 C C . GLY A 1 220 ? -13.823 11.458 28.612 1.00 84.00 220 GLY A C 1
ATOM 1491 O O . GLY A 1 220 ? -14.761 10.891 29.172 1.00 84.00 220 GLY A O 1
ATOM 1492 N N . PRO A 1 221 ? -13.175 12.497 29.160 1.00 74.56 221 PRO A N 1
ATOM 1493 C CA . PRO A 1 221 ? -13.496 13.040 30.480 1.00 74.56 221 PRO A CA 1
ATOM 1494 C C . PRO A 1 221 ? -14.947 13.521 30.591 1.00 74.56 221 PRO A C 1
ATOM 1496 O O . PRO A 1 221 ? -15.461 14.110 29.612 1.00 74.56 221 PRO A O 1
#

Foldseek 3Di:
DAFKDKDKDADDDPPDFPWKWKDKQNHTDGTWDDAGITMDIDGLNVPDQAWIKIKIWIAHPVGDIDIDIDIDGRDDPDQAWKAWDFDLEEEAEAQDKDKGATDTDRDFQFKDKPFDAPQWDADGGRRIIIGGHHDFAWTFIWMWTGDPNGIYIDTRTYGYEYLLCPVSPRALAVVSLVVLVCCQVVVDPDDRPQQPPPHSHVVSSVLSVCVNVVHDRHGYD

Sequence (221 aa):
MSGITVITGVATDNVVVSSVAVFIDGAAYGLASGTASWTFSFNTAALTNSSHIITARAVDISGNAALAAVTVVVNNPGISAPVITSALTSTGTIGTALSYQITAVNSPVSFSAAGLPAGLSVNTVTGLISGTPATIGTSSVAISAANSSGTGSASLALSVYSACDLNQDGSTNVVDVQLQVNQALGATACTSDLNRDGLCNVIDVQRGVNAGLGGPCVVGP

pLDDT: mean 92.36, std 6.9, range [54.16, 98.88]